Protein 5ANP (pdb70)

B-factor: mean 17.29, std 11.66, range [5.76, 92.18]

Nearest PDB structures (foldseek):
  5anp-assembly1_A  TM=1.007E+00  e=2.191E-30  Bizionia argentinensis JUB59
  5anp-assembly2_B  TM=9.922E-01  e=5.083E-26  Bizionia argentinensis JUB59
  7tbr-assembly1_A  TM=9.120E-01  e=2.278E-13  Rhodothermus marinus SG0.5JP17-172
  2kw7-assembly1_A  TM=8.989E-01  e=9.977E-11  Porphyromonas gingivalis
  8c7i-assembly1_A-2  TM=8.726E-01  e=4.360E-09  Aequorea victoria

CATH classification: 3.10.310.50

Sequence (285 aa):
QFTIPEVPKEQTSVYDYAELLSAAEKASLENKLIKYSDTTSTQIVVVIIPSTNGENINYLGAQWGEKWGIGQAKEDNGVLIILALNDKRIAINTGYGVEHLLTDAMSKRIIELDITPFFKRKDYPGGLDRGADAIFEVLTGEYQGFTIPEVPKEQTSVYDYAELLSAAEKASLENKLIKYSDTTSTQIVVVIIPSTNGENINYLGAQWGEKWGIGDNGVLIILALNDKRIAINTGYGVEHLLTDAMSKRIIELDITPFFKRKDYPGGLDRGADAIFEVLTGEYQG

Radius of gyration: 21.26 Å; Cα contacts (8 Å, |Δi|>4): 465; chains: 2; bounding box: 47×39×59 Å

InterPro domains:
  IPR007621 TPM domain [PF04536] (25-148)

Structure (mmCIF, N/CA/C/O backbone):
data_5ANP
#
_entry.id   5ANP
#
_cell.length_a   34.623
_cell.length_b   58.135
_cell.length_c   60.198
_cell.angle_alpha   90.00
_cell.angle_beta   96.04
_cell.angle_gamma   90.00
#
_symmetry.space_group_name_H-M   'P 1 21 1'
#
loop_
_entity.id
_entity.type
_entity.pdbx_description
1 polymer BA41
2 water water
#
loop_
_atom_site.group_PDB
_atom_site.id
_atom_site.type_symbol
_atom_site.label_atom_id
_atom_site.label_alt_id
_atom_site.label_comp_id
_atom_site.label_asym_id
_atom_site.label_entity_id
_atom_site.label_seq_id
_atom_site.pdbx_PDB_ins_code
_atom_site.Cartn_x
_atom_site.Cartn_y
_atom_site.Cartn_z
_atom_site.occupancy
_atom_site.B_iso_or_equiv
_atom_site.auth_seq_id
_atom_site.auth_comp_id
_atom_site.auth_asym_id
_atom_site.auth_atom_id
_atom_site.pdbx_PDB_model_num
ATOM 1 N N . GLN A 1 34 ? 5.311 15.673 49.154 1.00 28.56 34 GLN A N 1
ATOM 2 C CA . GLN A 1 34 ? 4.561 15.468 50.393 1.00 25.63 34 GLN A CA 1
ATOM 3 C C . GLN A 1 34 ? 5.400 14.834 51.503 1.00 29.42 34 GLN A C 1
ATOM 4 O O . GLN A 1 34 ? 6.169 15.522 52.163 1.00 31.34 34 GLN A O 1
ATOM 10 N N . PHE A 1 35 ? 5.270 13.523 51.678 1.00 24.67 35 PHE A N 1
ATOM 11 C CA . PHE A 1 35 ? 5.945 12.737 52.698 1.00 23.62 35 PHE A CA 1
ATOM 12 C C . PHE A 1 35 ? 7.138 12.046 52.042 1.00 23.51 35 PHE A C 1
ATOM 13 O O . PHE A 1 35 ? 6.984 11.546 50.932 1.00 23.90 35 PHE A O 1
ATOM 21 N N . THR A 1 36 ? 8.323 12.027 52.685 1.00 20.48 36 THR A N 1
ATOM 22 C CA . THR A 1 36 ? 9.413 11.253 52.082 1.00 18.93 36 THR A CA 1
ATOM 23 C C . THR A 1 36 ? 9.471 9.857 52.686 1.00 21.17 36 THR A C 1
ATOM 24 O O . THR A 1 36 ? 9.921 9.681 53.819 1.00 22.90 36 THR A O 1
ATOM 28 N N . ILE A 1 37 ? 8.959 8.885 51.942 1.00 15.37 37 ILE A N 1
ATOM 29 C CA . ILE A 1 37 ? 8.963 7.514 52.417 1.00 13.02 37 ILE A CA 1
ATOM 30 C C . ILE A 1 37 ? 10.254 6.888 51.929 1.00 15.39 37 ILE A C 1
ATOM 31 O O . ILE A 1 37 ? 10.553 6.979 50.737 1.00 16.09 37 ILE A O 1
ATOM 36 N N . PRO A 1 38 ? 11.007 6.204 52.810 1.00 13.80 38 PRO A N 1
ATOM 37 C CA . PRO A 1 38 ? 12.237 5.541 52.359 1.00 14.39 38 PRO A CA 1
ATOM 38 C C . PRO A 1 38 ? 11.969 4.334 51.477 1.00 17.71 38 PRO A C 1
ATOM 39 O O . PRO A 1 38 ? 10.829 3.891 51.309 1.00 15.61 38 PRO A O 1
ATOM 43 N N . GLU A 1 39 ? 13.076 3.759 50.972 1.00 18.01 39 GLU A N 1
ATOM 44 C CA . GLU A 1 39 ? 13.045 2.547 50.183 1.00 19.90 39 GLU A CA 1
ATOM 45 C C . GLU A 1 39 ? 12.558 1.358 51.031 1.00 21.00 39 GLU A C 1
ATOM 46 O O . GLU A 1 39 ? 12.737 1.350 52.250 1.00 20.94 39 GLU A O 1
ATOM 52 N N . VAL A 1 40 ? 11.948 0.370 50.379 1.00 17.90 40 VAL A N 1
ATOM 53 C CA . VAL A 1 40 ? 11.581 -0.893 51.020 1.00 17.24 40 VAL A CA 1
ATOM 54 C C . VAL A 1 40 ? 12.940 -1.596 51.247 1.00 21.17 40 VAL A C 1
ATOM 55 O O . VAL A 1 40 ? 13.652 -1.822 50.266 1.00 20.45 40 VAL A O 1
ATOM 59 N N . PRO A 1 41 ? 13.373 -1.941 52.479 1.00 18.55 41 PRO A N 1
ATOM 60 C CA . PRO A 1 41 ? 14.705 -2.574 52.613 1.00 17.42 41 PRO A CA 1
ATOM 61 C C . PRO A 1 41 ? 14.758 -3.981 52.032 1.00 16.36 41 PRO A C 1
ATOM 62 O O . PRO A 1 41 ? 13.724 -4.605 51.837 1.00 16.27 41 PRO A O 1
ATOM 66 N N . LYS A 1 42 ? 15.970 -4.473 51.752 1.00 15.58 42 LYS A N 1
ATOM 67 C CA . LYS A 1 42 ? 16.234 -5.833 51.273 1.00 16.32 42 LYS A CA 1
ATOM 68 C C . LYS A 1 42 ? 15.656 -6.821 52.275 1.00 16.65 42 LYS A C 1
ATOM 69 O O . LYS A 1 42 ? 14.989 -7.787 51.884 1.00 17.17 42 LYS A O 1
ATOM 75 N N . GLU A 1 43 ? 15.863 -6.544 53.586 1.00 14.99 43 GLU A N 1
ATOM 76 C CA . GLU A 1 43 ? 15.377 -7.397 54.674 1.00 13.65 43 GLU A CA 1
ATOM 77 C C . GLU A 1 43 ? 14.055 -6.859 55.197 1.00 15.01 43 GLU A C 1
ATOM 78 O O . GLU A 1 43 ? 14.032 -5.915 56.019 1.00 14.26 43 GLU A O 1
ATOM 84 N N . GLN A 1 44 ? 12.971 -7.445 54.701 1.00 13.45 44 GLN A N 1
ATOM 85 C CA . GLN A 1 44 ? 11.628 -7.034 55.133 1.00 12.36 44 GLN A CA 1
ATOM 86 C C . GLN A 1 44 ? 11.236 -7.877 56.346 1.00 14.03 44 GLN A C 1
ATOM 87 O O . GLN A 1 44 ? 10.542 -8.879 56.227 1.00 14.38 44 GLN A O 1
ATOM 93 N N . THR A 1 45 ? 11.669 -7.451 57.520 1.00 12.24 45 THR A N 1
ATOM 94 C CA . THR A 1 45 ? 11.492 -8.197 58.754 1.00 11.46 45 THR A CA 1
ATOM 95 C C . THR A 1 45 ? 10.214 -7.879 59.517 1.00 14.64 45 THR A C 1
ATOM 96 O O . THR A 1 45 ? 9.978 -8.512 60.484 1.00 14.40 45 THR A O 1
ATOM 100 N N . SER A 1 46 ? 9.469 -6.876 59.040 1.00 11.74 46 SER A N 1
ATOM 101 C CA . SER A 1 46 ? 8.195 -6.401 59.575 1.00 10.33 46 SER A CA 1
ATOM 102 C C . SER A 1 46 ? 8.294 -5.353 60.692 1.00 11.06 46 SER A C 1
ATOM 103 O O . SER A 1 46 ? 7.317 -4.856 61.068 1.00 9.41 46 SER A O 1
ATOM 106 N N . VAL A 1 47 ? 9.489 -5.033 61.156 1.00 9.12 47 VAL A N 1
ATOM 107 C CA . VAL A 1 47 ? 9.696 -3.959 62.114 1.00 8.40 47 VAL A CA 1
ATOM 108 C C . VAL A 1 47 ? 10.783 -3.075 61.560 1.00 9.73 47 VAL A C 1
ATOM 109 O O . VAL A 1 47 ? 11.818 -3.560 61.255 1.00 9.69 47 VAL A O 1
ATOM 113 N N . TYR A 1 48 ? 10.482 -1.774 61.425 1.00 9.31 48 TYR A N 1
ATOM 114 C CA . TYR A 1 48 ? 11.428 -0.821 60.839 1.00 9.38 48 TYR A CA 1
ATOM 115 C C . TYR A 1 48 ? 11.616 0.301 61.806 1.00 11.38 48 TYR A C 1
ATOM 116 O O . TYR A 1 48 ? 10.701 1.102 62.003 1.00 11.99 48 TYR A O 1
ATOM 125 N N . ASP A 1 49 ? 12.755 0.315 62.484 1.00 9.49 49 ASP A N 1
ATOM 126 C CA . ASP A 1 49 ? 13.012 1.287 63.535 1.00 9.36 49 ASP A CA 1
ATOM 127 C C . ASP A 1 49 ? 13.999 2.301 63.065 1.00 12.87 49 ASP A C 1
ATOM 128 O O . ASP A 1 49 ? 15.204 2.031 63.008 1.00 13.21 49 ASP A O 1
ATOM 133 N N . TYR A 1 50 ? 13.491 3.478 62.685 1.00 11.52 50 TYR A N 1
ATOM 134 C CA . TYR A 1 50 ? 14.317 4.601 62.218 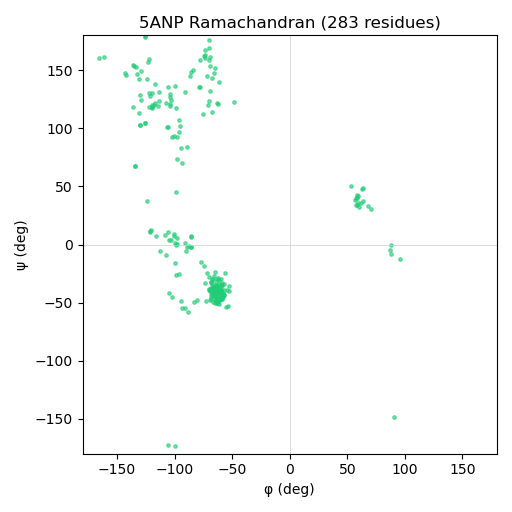1.00 10.05 50 TYR A CA 1
ATOM 135 C C . TYR A 1 50 ? 14.522 5.629 63.319 1.00 13.29 50 TYR A C 1
ATOM 136 O O . TYR A 1 50 ? 15.025 6.714 63.043 1.00 15.15 50 TYR A O 1
ATOM 145 N N . ALA A 1 51 ? 14.110 5.317 64.558 1.00 9.84 51 ALA A N 1
ATOM 146 C CA . ALA A 1 51 ? 14.194 6.245 65.672 1.00 10.31 51 ALA A CA 1
ATOM 147 C C . ALA A 1 51 ? 15.023 5.738 66.835 1.00 11.45 51 ALA A C 1
ATOM 148 O O . ALA A 1 51 ? 15.004 6.340 67.910 1.00 10.74 51 ALA A O 1
ATOM 150 N N . GLU A 1 52 ? 15.774 4.640 66.622 1.00 10.33 52 GLU A N 1
ATOM 151 C CA . GLU A 1 52 ? 16.729 4.113 67.615 1.00 11.13 52 GLU A CA 1
ATOM 152 C C . GLU A 1 52 ? 16.042 3.722 68.915 1.00 11.63 52 GLU A C 1
ATOM 153 O O . GLU A 1 52 ? 16.649 3.809 69.975 1.00 11.62 52 GLU A O 1
ATOM 159 N N . LEU A 1 53 ? 14.795 3.264 68.852 1.00 8.54 53 LEU A N 1
ATOM 160 C CA . LEU A 1 53 ? 14.015 2.998 70.049 1.00 8.89 53 LEU A CA 1
ATOM 161 C C . LEU A 1 53 ? 14.251 1.648 70.698 1.00 8.82 53 LEU A C 1
ATOM 162 O O . LEU A 1 53 ? 14.349 1.559 71.926 1.00 10.24 53 LEU A O 1
ATOM 167 N N . LEU A 1 54 ? 14.203 0.609 69.903 1.00 8.22 54 LEU A N 1
ATOM 168 C CA . LEU A 1 54 ? 14.210 -0.759 70.421 1.00 7.86 54 LEU A CA 1
ATOM 169 C C . LEU A 1 54 ? 15.567 -1.310 70.721 1.00 9.68 54 LEU A C 1
ATOM 170 O O . LEU A 1 54 ? 16.546 -0.981 70.041 1.00 9.67 54 LEU A O 1
ATOM 175 N N . SER A 1 55 ? 15.619 -2.212 71.719 1.00 7.45 55 SER A N 1
ATOM 176 C CA . SER A 1 55 ? 16.832 -2.997 71.926 1.00 6.63 55 SER A CA 1
ATOM 177 C C . SER A 1 55 ? 16.838 -4.037 70.801 1.00 8.59 55 SER A C 1
ATOM 178 O O . SER A 1 55 ? 15.777 -4.331 70.212 1.00 7.81 55 SER A O 1
ATOM 181 N N . ALA A 1 56 ? 17.992 -4.651 70.520 1.00 6.97 56 ALA A N 1
ATOM 182 C CA . ALA A 1 56 ? 18.020 -5.660 69.464 1.00 7.46 56 ALA A CA 1
ATOM 183 C C . ALA A 1 56 ? 17.081 -6.815 69.809 1.00 9.67 56 ALA A C 1
ATOM 184 O O . ALA A 1 56 ? 16.397 -7.335 68.919 1.00 8.91 56 ALA A O 1
ATOM 186 N N . ALA A 1 57 ? 17.050 -7.222 71.087 1.00 7.94 57 ALA A N 1
ATOM 187 C CA . ALA A 1 57 ? 16.188 -8.333 71.487 1.00 7.60 57 ALA A CA 1
ATOM 188 C C . ALA A 1 57 ? 14.700 -7.964 71.375 1.00 9.72 57 ALA A C 1
ATOM 189 O O . ALA A 1 57 ? 13.906 -8.783 70.902 1.00 8.52 57 ALA A O 1
ATOM 191 N N . GLU A 1 58 ? 14.326 -6.733 71.734 1.00 7.04 58 GLU A N 1
ATOM 192 C CA . GLU A 1 58 ? 12.926 -6.344 71.576 1.00 6.75 58 GLU A CA 1
ATOM 193 C C . GLU A 1 58 ? 12.535 -6.335 70.110 1.00 9.07 58 GLU A C 1
ATOM 194 O O . GLU A 1 58 ? 11.434 -6.756 69.781 1.00 9.27 58 GLU A O 1
ATOM 200 N N . LYS A 1 59 ? 13.429 -5.855 69.223 1.00 7.12 59 LYS A N 1
ATOM 201 C CA . LYS A 1 59 ? 13.122 -5.822 67.807 1.00 7.34 59 LYS A CA 1
ATOM 202 C C . LYS A 1 59 ? 12.919 -7.226 67.275 1.00 9.54 59 LYS A C 1
ATOM 203 O O . LYS A 1 59 ? 11.940 -7.476 66.564 1.00 9.22 59 LYS A O 1
ATOM 209 N N . ALA A 1 60 ? 13.834 -8.165 67.616 1.00 7.55 60 ALA A N 1
ATOM 210 C CA . ALA A 1 60 ? 13.689 -9.536 67.119 1.00 7.86 60 ALA A CA 1
ATOM 211 C C . ALA A 1 60 ? 12.423 -10.210 67.631 1.00 9.52 60 ALA A C 1
ATOM 212 O O . ALA A 1 60 ? 11.764 -10.923 66.856 1.00 10.07 60 ALA A O 1
ATOM 214 N N . SER A 1 61 ? 12.053 -9.965 68.894 1.00 8.36 61 SER A N 1
ATOM 215 C CA . SER A 1 61 ? 10.843 -10.562 69.471 1.00 7.99 61 SER A CA 1
ATOM 216 C C . SER A 1 61 ? 9.599 -10.017 68.770 1.00 11.59 61 SER A C 1
ATOM 217 O O . SER A 1 61 ? 8.683 -10.788 68.430 1.00 11.00 61 SER A O 1
ATOM 220 N N . LEU A 1 62 ? 9.581 -8.692 68.527 1.00 7.60 62 LEU A N 1
ATOM 221 C CA . LEU A 1 62 ? 8.424 -8.066 67.876 1.00 8.22 62 LEU A CA 1
ATOM 222 C C . LEU A 1 62 ? 8.297 -8.535 66.427 1.00 9.78 62 LEU A C 1
ATOM 223 O O . LEU A 1 62 ? 7.192 -8.795 65.952 1.00 8.61 62 LEU A O 1
ATOM 228 N N . GLU A 1 63 ? 9.429 -8.701 65.730 1.00 7.72 63 GLU A N 1
ATOM 229 C CA . GLU A 1 63 ? 9.381 -9.212 64.364 1.00 7.93 63 GLU A CA 1
ATOM 230 C C . GLU A 1 63 ? 8.756 -10.600 64.369 1.00 10.12 63 GLU A C 1
ATOM 231 O O . GLU A 1 63 ? 7.876 -10.898 63.547 1.00 10.54 63 GLU A O 1
ATOM 237 N N . ASN A 1 64 ? 9.219 -11.484 65.289 1.00 9.09 64 ASN A N 1
ATOM 238 C CA . ASN A 1 64 ? 8.665 -12.828 65.306 1.00 9.24 64 ASN A CA 1
ATOM 239 C C . ASN A 1 64 ? 7.159 -12.780 65.546 1.00 9.75 64 ASN A C 1
ATOM 240 O O . ASN A 1 64 ? 6.391 -13.492 64.880 1.00 9.71 64 ASN A O 1
ATOM 245 N N . LYS A 1 65 ? 6.726 -11.949 66.496 1.00 7.49 65 LYS A N 1
ATOM 246 C CA . LYS A 1 65 ? 5.303 -11.841 66.836 1.00 7.80 65 LYS A CA 1
ATOM 247 C C . LYS A 1 65 ? 4.474 -11.373 65.637 1.00 10.58 65 LYS A C 1
ATOM 248 O O . LYS A 1 65 ? 3.439 -11.976 65.329 1.00 9.49 65 LYS A O 1
ATOM 254 N N . LEU A 1 66 ? 4.936 -10.330 64.947 1.00 7.37 66 LEU A N 1
ATOM 255 C CA . LEU A 1 66 ? 4.193 -9.819 63.792 1.00 7.44 66 LEU A CA 1
ATOM 256 C C . LEU A 1 66 ? 4.110 -10.824 62.682 1.00 9.87 66 LEU A C 1
ATOM 257 O O . LEU A 1 66 ? 3.057 -10.943 62.047 1.00 10.22 66 LEU A O 1
ATOM 262 N N . ILE A 1 67 ? 5.195 -11.556 62.440 1.00 8.41 67 ILE A N 1
ATOM 263 C CA . ILE A 1 67 ? 5.195 -12.550 61.369 1.00 8.58 67 ILE A CA 1
ATOM 264 C C . ILE A 1 67 ? 4.233 -13.667 61.710 1.00 10.20 67 ILE A C 1
ATOM 265 O O . ILE A 1 67 ? 3.487 -14.100 60.836 1.00 10.80 67 ILE A O 1
ATOM 270 N N . LYS A 1 68 ? 4.214 -14.127 62.977 1.00 9.08 68 LYS A N 1
ATOM 271 C CA . LYS A 1 68 ? 3.291 -15.219 63.335 1.00 9.40 68 LYS A CA 1
ATOM 272 C C . LYS A 1 68 ? 1.833 -14.768 63.281 1.00 10.90 68 LYS A C 1
ATOM 273 O O . LYS A 1 68 ? 0.972 -15.482 62.730 1.00 10.20 68 LYS A O 1
ATOM 279 N N . TYR A 1 69 ? 1.528 -13.582 63.850 1.00 9.24 69 TYR A N 1
ATOM 280 C CA . TYR A 1 69 ? 0.178 -13.063 63.768 1.00 9.13 69 TYR A CA 1
ATOM 281 C C . TYR A 1 69 ? -0.255 -12.875 62.306 1.00 9.52 69 TYR A C 1
ATOM 282 O O . TYR A 1 69 ? -1.409 -13.175 61.987 1.00 9.76 69 TYR A O 1
ATOM 291 N N . SER A 1 70 ? 0.636 -12.329 61.433 1.00 7.34 70 SER A N 1
ATOM 292 C CA . SER A 1 70 ? 0.303 -12.110 60.026 1.00 8.34 70 SER A CA 1
ATOM 293 C C . SER A 1 70 ? -0.017 -13.439 59.361 1.00 11.75 70 SER A C 1
ATOM 294 O O . SER A 1 70 ? -0.992 -13.549 58.604 1.00 10.38 70 SER A O 1
ATOM 297 N N . ASP A 1 71 ? 0.799 -14.471 59.646 1.00 10.23 71 ASP A N 1
ATOM 298 C CA . ASP A 1 71 ? 0.591 -15.764 59.024 1.00 10.33 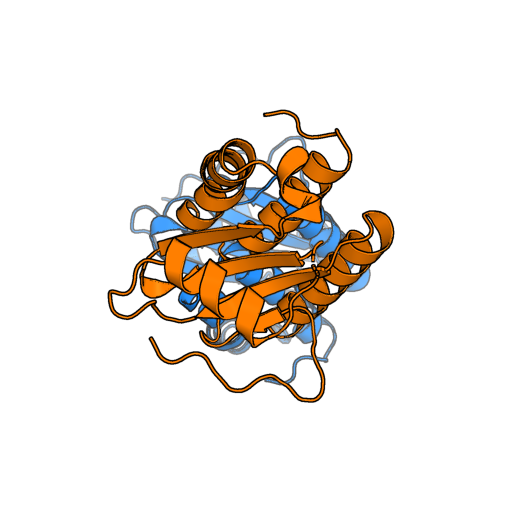71 ASP A CA 1
ATOM 299 C C . ASP A 1 71 ? -0.759 -16.356 59.387 1.00 12.31 71 ASP A C 1
ATOM 300 O O . ASP A 1 71 ? -1.518 -16.746 58.495 1.00 12.63 71 ASP A O 1
ATOM 305 N N . THR A 1 72 ? -1.078 -16.406 60.688 1.00 9.57 72 THR A N 1
ATOM 306 C CA . THR A 1 72 ? -2.317 -17.058 61.124 1.00 9.43 72 THR A CA 1
ATOM 307 C C . THR A 1 72 ? -3.587 -16.328 60.768 1.00 11.64 72 THR A C 1
ATOM 308 O O . THR A 1 72 ? -4.634 -16.980 60.568 1.00 11.44 72 THR A O 1
ATOM 312 N N . THR A 1 73 ? -3.511 -14.988 60.638 1.00 9.30 73 THR A N 1
ATOM 313 C CA . THR A 1 73 ? -4.691 -14.170 60.304 1.00 8.85 73 THR A CA 1
ATOM 314 C C . THR A 1 73 ? -4.802 -13.815 58.820 1.00 12.13 73 THR A C 1
ATOM 315 O O . THR A 1 73 ? -5.738 -13.098 58.440 1.00 12.33 73 THR A O 1
ATOM 319 N N . SER A 1 74 ? -3.850 -14.284 57.979 1.00 10.38 74 SER A N 1
ATOM 320 C CA . SER A 1 74 ? -3.840 -13.985 56.542 1.00 10.42 74 SER A CA 1
ATOM 321 C C . SER A 1 74 ? -3.772 -12.473 56.292 1.00 14.00 74 SER A C 1
ATOM 322 O O . SER A 1 74 ? -4.446 -11.927 55.419 1.00 13.23 74 SER A O 1
ATOM 325 N N . THR A 1 75 ? -2.930 -11.795 57.081 1.00 11.62 75 THR A N 1
ATOM 326 C CA . THR A 1 75 ? -2.724 -10.365 56.958 1.00 10.75 75 THR A CA 1
ATOM 327 C C . THR A 1 75 ? -1.246 -10.078 56.785 1.00 11.16 75 THR A C 1
ATOM 328 O O . THR A 1 75 ? -0.429 -11.010 56.793 1.00 12.63 75 THR A O 1
ATOM 332 N N . GLN A 1 76 ? -0.889 -8.795 56.639 1.00 10.03 76 GLN A N 1
ATOM 333 C CA . GLN A 1 76 ? 0.510 -8.389 56.657 1.00 9.66 76 GLN A CA 1
ATOM 334 C C . GLN A 1 76 ? 0.596 -7.230 57.633 1.00 11.07 76 GLN A C 1
ATOM 335 O O . GLN A 1 76 ? 0.133 -6.122 57.323 1.00 9.52 76 GLN A O 1
ATOM 341 N N . ILE A 1 77 ? 1.097 -7.508 58.860 1.00 9.27 77 ILE A N 1
ATOM 342 C CA . ILE A 1 77 ? 1.174 -6.513 59.943 1.00 7.93 77 ILE A CA 1
ATOM 343 C C . ILE A 1 77 ? 2.605 -6.048 60.091 1.00 9.42 77 ILE A C 1
ATOM 344 O O . ILE A 1 77 ? 3.525 -6.861 60.220 1.00 9.70 77 ILE A O 1
ATOM 349 N N . VAL A 1 78 ? 2.800 -4.741 60.051 1.00 8.67 78 VAL A N 1
ATOM 350 C CA . VAL A 1 78 ? 4.139 -4.161 60.140 1.00 9.46 78 VAL A CA 1
ATOM 351 C C . VAL A 1 78 ? 4.146 -3.006 61.140 1.00 10.82 78 VAL A C 1
ATOM 352 O O . VAL A 1 78 ? 3.129 -2.324 61.318 1.00 9.74 78 VAL A O 1
ATOM 356 N N . VAL A 1 79 ? 5.316 -2.762 61.745 1.00 8.78 79 VAL A N 1
ATOM 357 C CA . VAL A 1 79 ? 5.533 -1.640 62.647 1.00 8.98 79 VAL A CA 1
ATOM 358 C C . VAL A 1 79 ? 6.631 -0.757 62.073 1.00 10.59 79 VAL A C 1
ATOM 359 O O . VAL A 1 79 ? 7.708 -1.263 61.736 1.00 9.52 79 VAL A O 1
ATOM 363 N N . VAL A 1 80 ? 6.362 0.556 61.995 1.00 9.01 80 VAL A N 1
ATOM 364 C CA . VAL A 1 80 ? 7.344 1.546 61.564 1.00 8.46 80 VAL A CA 1
ATOM 365 C C . VAL A 1 80 ? 7.495 2.563 62.696 1.00 9.03 80 VAL A C 1
ATOM 366 O O . VAL A 1 80 ? 6.481 3.049 63.213 1.00 9.68 80 VAL A O 1
ATOM 370 N N . ILE A 1 81 ? 8.737 2.854 63.101 1.00 7.15 81 ILE A N 1
ATOM 371 C CA . ILE A 1 81 ? 9.013 3.848 64.126 1.00 7.15 81 ILE A CA 1
ATOM 372 C C . ILE A 1 81 ? 9.898 4.908 63.455 1.00 10.36 81 ILE A C 1
ATOM 373 O O . ILE A 1 81 ? 10.996 4.599 62.977 1.00 9.78 81 ILE A O 1
ATOM 378 N N . ILE A 1 82 ? 9.422 6.145 63.422 1.00 8.91 82 ILE A N 1
ATOM 379 C CA . ILE A 1 82 ? 10.192 7.257 62.863 1.00 8.73 82 ILE A CA 1
ATOM 380 C C . ILE A 1 82 ? 10.366 8.340 63.911 1.00 10.59 82 ILE A C 1
ATOM 381 O O . ILE A 1 82 ? 9.561 8.451 64.855 1.00 10.32 82 ILE A O 1
ATOM 386 N N . PRO A 1 83 ? 11.364 9.230 63.768 1.00 9.96 83 PRO A N 1
ATOM 387 C CA . PRO A 1 83 ? 11.472 10.287 64.767 1.00 9.74 83 PRO A CA 1
ATOM 388 C C . PRO A 1 83 ? 10.252 11.218 64.793 1.00 12.26 83 PRO A C 1
ATOM 389 O O . PRO A 1 83 ? 9.789 11.592 65.868 1.00 11.95 83 PRO A O 1
ATOM 393 N N . SER A 1 84 ? 9.749 11.612 63.611 1.00 10.63 84 SER A N 1
ATOM 394 C CA . SER A 1 84 ? 8.694 12.617 63.534 1.00 10.64 84 SER A CA 1
ATOM 395 C C . SER A 1 84 ? 7.967 12.591 62.200 1.00 12.29 84 SER A C 1
ATOM 396 O O . SER A 1 84 ? 8.516 12.138 61.207 1.00 12.86 84 SER A O 1
ATOM 399 N N . THR A 1 85 ? 6.740 13.184 62.151 1.00 11.22 85 THR A N 1
ATOM 400 C CA . THR A 1 85 ? 6.030 13.298 60.867 1.00 10.73 85 THR A CA 1
ATOM 401 C C . THR A 1 85 ? 6.387 14.621 60.179 1.00 14.66 85 THR A C 1
ATOM 402 O O . THR A 1 85 ? 5.846 14.915 59.114 1.00 13.66 85 THR A O 1
ATOM 406 N N . ASN A 1 86 ? 7.266 15.429 60.794 1.00 14.59 86 ASN A N 1
ATOM 407 C CA . ASN A 1 86 ? 7.689 16.713 60.221 1.00 15.06 86 ASN A CA 1
ATOM 408 C C . ASN A 1 86 ? 6.478 17.630 59.937 1.00 16.21 86 ASN A C 1
ATOM 409 O O . ASN A 1 86 ? 6.436 18.307 58.893 1.00 16.04 86 ASN A O 1
ATOM 414 N N . GLY A 1 87 ? 5.492 17.603 60.845 1.00 13.30 87 GLY A N 1
ATOM 415 C CA . GLY A 1 87 ? 4.287 18.426 60.773 1.00 12.42 87 GLY A CA 1
ATOM 416 C C . GLY A 1 87 ? 3.143 17.809 59.972 1.00 14.68 87 GLY A C 1
ATOM 417 O O . GLY A 1 87 ? 2.033 18.354 59.950 1.00 15.12 87 GLY A O 1
ATOM 418 N N . GLU A 1 88 ? 3.406 16.691 59.287 1.00 11.22 88 GLU A N 1
ATOM 419 C CA . GLU A 1 88 ? 2.355 16.065 58.487 1.00 10.62 88 GLU A CA 1
ATOM 420 C C . GLU A 1 88 ? 1.387 15.272 59.354 1.00 12.80 88 GLU A C 1
ATOM 421 O O . GLU A 1 88 ? 1.725 14.858 60.468 1.00 13.02 88 GLU A O 1
ATOM 427 N N . ASN A 1 89 ? 0.192 15.047 58.829 1.00 9.38 89 ASN A N 1
ATOM 428 C CA . ASN A 1 89 ? -0.829 14.287 59.532 1.00 10.14 89 ASN A CA 1
ATOM 429 C C . ASN A 1 89 ? -0.388 12.816 59.565 1.00 11.38 89 ASN A C 1
ATOM 430 O O . ASN A 1 89 ? -0.150 12.193 58.522 1.00 10.94 89 ASN A O 1
ATOM 435 N N . ILE A 1 90 ? -0.300 12.265 60.790 1.00 10.21 90 ILE A N 1
ATOM 436 C CA . ILE A 1 90 ? 0.198 10.882 60.942 1.00 9.87 90 ILE A CA 1
ATOM 437 C C . ILE A 1 90 ? -0.650 9.807 60.243 1.00 11.74 90 ILE A C 1
ATOM 438 O O . ILE A 1 90 ? -0.100 8.806 59.755 1.00 10.48 90 ILE A O 1
ATOM 443 N N . ASN A 1 91 ? -1.981 10.008 60.196 1.00 11.00 91 ASN A N 1
ATOM 444 C CA . ASN A 1 91 ? -2.850 9.037 59.550 1.00 10.30 91 ASN A CA 1
ATOM 445 C C . ASN A 1 91 ? -2.621 9.037 58.041 1.00 12.70 91 ASN A C 1
ATOM 446 O O . ASN A 1 91 ? -2.575 7.979 57.428 1.00 12.58 91 ASN A O 1
ATOM 451 N N . TYR A 1 92 ? -2.432 10.226 57.454 1.00 10.62 92 TYR A N 1
ATOM 452 C CA . TYR A 1 92 ? -2.181 10.320 56.034 1.00 10.08 92 TYR A CA 1
ATOM 453 C C . TYR A 1 92 ? -0.769 9.855 55.687 1.00 12.22 92 TYR A C 1
ATOM 454 O O . TYR A 1 92 ? -0.566 9.235 54.641 1.00 14.26 92 TYR A O 1
ATOM 463 N N . LEU A 1 93 ? 0.196 10.087 56.586 1.00 10.63 93 LEU A N 1
ATOM 464 C CA . LEU A 1 93 ? 1.537 9.587 56.364 1.00 11.55 93 LEU A CA 1
ATOM 465 C C . LEU A 1 93 ? 1.520 8.051 56.368 1.00 13.82 93 LEU A C 1
ATOM 466 O O . LEU A 1 93 ? 2.129 7.422 55.494 1.00 13.08 93 LEU A O 1
ATOM 471 N N . GLY A 1 94 ? 0.862 7.464 57.369 1.00 12.25 94 GLY A N 1
ATOM 472 C CA . GLY A 1 94 ? 0.794 6.005 57.427 1.00 12.00 94 GLY A CA 1
ATOM 473 C C . GLY A 1 94 ? 0.136 5.417 56.193 1.00 13.99 94 GLY A C 1
ATOM 474 O O . GLY A 1 94 ? 0.601 4.404 55.670 1.00 13.86 94 GLY A O 1
ATOM 475 N N . ALA A 1 95 ? -0.913 6.069 55.678 1.00 11.60 95 ALA A N 1
ATOM 476 C CA . ALA A 1 95 ? -1.597 5.604 54.457 1.00 11.52 95 ALA A CA 1
ATOM 477 C C . ALA A 1 95 ? -0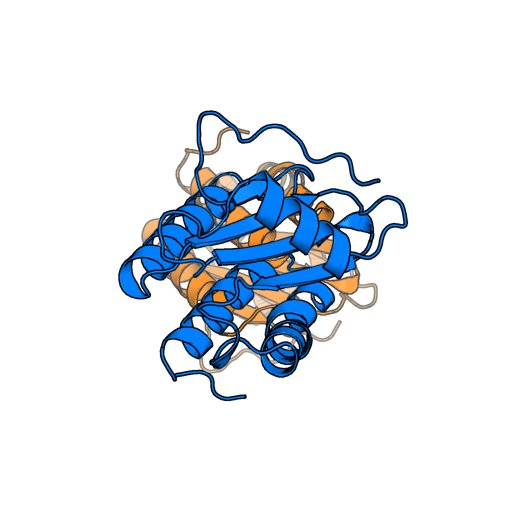.643 5.662 53.256 1.00 14.80 95 ALA A C 1
ATOM 478 O O . ALA A 1 95 ? -0.555 4.700 52.505 1.00 15.29 95 ALA A O 1
ATOM 480 N N . GLN A 1 96 ? 0.129 6.763 53.141 1.00 13.00 96 GLN A N 1
ATOM 481 C CA . GLN A 1 96 ? 1.100 6.908 52.055 1.00 13.89 96 GLN A CA 1
ATOM 482 C C . GLN A 1 96 ? 2.174 5.851 52.159 1.00 15.23 96 GLN A C 1
ATOM 483 O O . GLN A 1 96 ? 2.549 5.234 51.165 1.00 14.26 96 GLN A O 1
ATOM 489 N N . TRP A 1 97 ? 2.627 5.592 53.374 1.00 12.62 97 TRP A N 1
ATOM 490 C CA . TRP A 1 97 ? 3.651 4.580 53.630 1.00 11.45 97 TRP A CA 1
ATOM 491 C C . TRP A 1 97 ? 3.146 3.187 53.245 1.00 14.71 97 TRP A C 1
ATOM 492 O O . TRP A 1 97 ? 3.855 2.475 52.529 1.00 14.72 97 TRP A O 1
ATOM 503 N N . GLY A 1 98 ? 1.956 2.810 53.713 1.00 13.25 98 GLY A N 1
ATOM 504 C CA . GLY A 1 98 ? 1.341 1.518 53.412 1.00 14.54 98 GLY A CA 1
ATOM 505 C C . GLY A 1 98 ? 1.163 1.294 51.924 1.00 19.21 98 GLY A C 1
ATOM 506 O O . GLY A 1 98 ? 1.435 0.204 51.411 1.00 19.17 98 GLY A O 1
ATOM 507 N N . GLU A 1 99 ? 0.736 2.342 51.211 1.00 17.17 99 GLU A N 1
ATOM 508 C CA . GLU A 1 99 ? 0.554 2.278 49.767 1.00 17.11 99 GLU A CA 1
ATOM 509 C C . GLU A 1 99 ? 1.904 2.107 49.058 1.00 19.17 99 GLU A C 1
ATOM 510 O O . GLU A 1 99 ? 2.031 1.222 48.206 1.00 20.86 99 GLU A O 1
ATOM 516 N N . LYS A 1 100 ? 2.907 2.938 49.407 1.00 16.34 100 LYS A N 1
ATOM 517 C CA . LYS A 1 100 ? 4.222 2.871 48.760 1.00 16.49 100 LYS A CA 1
ATOM 518 C C . LYS A 1 100 ? 4.911 1.517 48.912 1.00 20.66 100 LYS A C 1
ATOM 519 O O . LYS A 1 100 ? 5.479 0.998 47.947 1.00 21.06 100 LYS A O 1
ATOM 525 N N . TRP A 1 101 ? 4.857 0.941 50.113 1.00 15.36 101 TRP A N 1
ATOM 526 C CA . TRP A 1 101 ? 5.519 -0.327 50.382 1.00 14.34 101 TRP A CA 1
ATOM 527 C C . TRP A 1 101 ? 4.679 -1.545 50.015 1.00 19.51 101 TRP A C 1
ATOM 528 O O . TRP A 1 101 ? 5.129 -2.678 50.194 1.00 20.18 101 TRP A O 1
ATOM 539 N N . GLY A 1 102 ? 3.465 -1.304 49.543 1.00 14.95 102 GLY A N 1
ATOM 540 C CA . GLY A 1 102 ? 2.547 -2.364 49.153 1.00 15.70 102 GLY A CA 1
ATOM 541 C C . GLY A 1 102 ? 2.163 -3.286 50.290 1.00 18.58 102 GLY A C 1
ATOM 542 O O . GLY A 1 102 ? 2.024 -4.498 50.101 1.00 18.54 102 GLY A O 1
ATOM 543 N N . ILE A 1 103 ? 2.029 -2.710 51.499 1.00 14.43 103 ILE A N 1
ATOM 544 C CA . ILE A 1 103 ? 1.670 -3.492 52.666 1.00 12.88 103 ILE A CA 1
ATOM 545 C C . ILE A 1 103 ? 0.301 -4.114 52.470 1.00 16.50 103 ILE A C 1
ATOM 546 O O . ILE A 1 103 ? -0.690 -3.400 52.249 1.00 17.00 103 ILE A O 1
ATOM 551 N N . GLY A 1 104 ? 0.282 -5.442 52.534 1.00 15.92 104 GLY A N 1
ATOM 552 C CA . GLY A 1 104 ? -0.922 -6.233 52.343 1.00 15.82 104 GLY A CA 1
ATOM 553 C C . GLY A 1 104 ? -1.220 -6.604 50.904 1.00 18.92 104 GLY A C 1
ATOM 554 O O . GLY A 1 104 ? -2.206 -7.305 50.651 1.00 16.50 104 GLY A O 1
ATOM 555 N N . GLN A 1 105 ? -0.372 -6.163 49.956 1.00 16.85 105 GLN A N 1
ATOM 556 C CA . GLN A 1 105 ? -0.625 -6.457 48.532 1.00 17.59 105 GLN A CA 1
ATOM 557 C C . GLN A 1 105 ? -0.581 -7.931 48.178 1.00 23.53 105 GLN A C 1
ATOM 558 O O . GLN A 1 105 ? -1.345 -8.351 47.304 1.00 23.59 105 GLN A O 1
ATOM 564 N N . ALA A 1 106 ? 0.256 -8.729 48.872 1.00 21.05 106 ALA A N 1
ATOM 565 C CA . ALA A 1 106 ? 0.330 -10.177 48.612 1.00 21.42 106 ALA A CA 1
ATOM 566 C C . ALA A 1 106 ? -0.733 -10.943 49.418 1.00 25.47 106 ALA A C 1
ATOM 567 O O . ALA A 1 106 ? -0.853 -12.168 49.289 1.00 25.47 106 ALA A O 1
ATOM 569 N N . LYS A 1 107 ? -1.505 -10.216 50.248 1.00 20.48 107 LYS A N 1
ATOM 570 C CA . LYS A 1 107 ? -2.518 -10.780 51.129 1.00 20.03 107 LYS A CA 1
ATOM 571 C C . LYS A 1 107 ? -3.916 -10.170 50.908 1.00 23.70 107 LYS A C 1
ATOM 572 O O . LYS A 1 107 ? -4.645 -9.971 51.879 1.00 22.46 107 LYS A O 1
ATOM 578 N N . GLU A 1 108 ? -4.290 -9.871 49.634 1.00 20.98 108 GLU A N 1
ATOM 579 C CA . GLU A 1 108 ? -5.605 -9.341 49.251 1.00 20.87 108 GLU A CA 1
ATOM 580 C C . GLU A 1 108 ? -6.004 -8.089 50.044 1.00 22.16 108 GLU A C 1
ATOM 581 O O . GLU A 1 108 ? -7.101 -8.022 50.602 1.00 22.48 108 GLU A O 1
ATOM 587 N N . ASP A 1 109 ? -5.085 -7.099 50.094 1.00 17.93 109 ASP A N 1
ATOM 588 C CA . ASP A 1 109 ? -5.258 -5.815 50.783 1.00 15.81 109 ASP A CA 1
ATOM 589 C C . ASP A 1 109 ? -5.575 -5.954 52.279 1.00 17.22 109 ASP A C 1
ATOM 590 O O . ASP A 1 109 ? -6.302 -5.129 52.841 1.00 16.60 109 ASP A O 1
ATOM 595 N N . ASN A 1 110 ? -5.000 -6.990 52.930 1.00 14.34 110 ASN A N 1
ATOM 596 C CA . ASN A 1 110 ? -5.158 -7.206 54.372 1.00 14.72 110 ASN A CA 1
ATOM 597 C C . ASN A 1 110 ? -3.902 -6.661 55.102 1.00 15.32 110 ASN A C 1
ATOM 598 O O . ASN A 1 110 ? -3.354 -7.328 55.987 1.00 14.49 110 ASN A O 1
ATOM 603 N N . GLY A 1 111 ? -3.455 -5.464 54.726 1.00 11.84 111 GLY A N 1
ATOM 604 C CA . GLY A 1 111 ? -2.293 -4.843 55.350 1.00 11.04 111 GLY A CA 1
ATOM 605 C C . GLY A 1 111 ? -2.684 -4.067 56.591 1.00 11.63 111 GLY A C 1
ATOM 606 O O . GLY A 1 111 ? -3.789 -3.520 56.686 1.00 12.05 111 GLY A O 1
ATOM 607 N N . VAL A 1 112 ? -1.803 -4.083 57.590 1.00 9.76 112 VAL A N 1
ATOM 608 C CA . VAL A 1 112 ? -1.993 -3.328 58.835 1.00 9.47 112 VAL A CA 1
ATOM 609 C C . VAL A 1 112 ? -0.639 -2.687 59.117 1.00 10.90 112 VAL A C 1
ATOM 610 O O . VAL A 1 112 ? 0.364 -3.398 59.303 1.00 12.27 112 VAL A O 1
ATOM 614 N N . LEU A 1 113 ? -0.592 -1.354 59.152 1.00 9.68 113 LEU A N 1
ATOM 615 C CA . LEU A 1 113 ? 0.658 -0.660 59.438 1.00 11.38 113 LEU A CA 1
ATOM 616 C C . LEU A 1 113 ? 0.502 0.131 60.728 1.00 13.50 113 LEU A C 1
ATOM 617 O O . LEU A 1 113 ? -0.406 0.952 60.821 1.00 12.78 113 LEU A O 1
ATOM 622 N N . ILE A 1 114 ? 1.354 -0.138 61.733 1.00 10.24 114 ILE A N 1
ATOM 623 C CA . ILE A 1 114 ? 1.390 0.618 62.979 1.00 9.49 114 ILE A CA 1
ATOM 624 C C . ILE A 1 114 ? 2.553 1.588 62.790 1.00 10.80 114 ILE A C 1
ATOM 625 O O . ILE A 1 114 ? 3.680 1.123 62.582 1.00 10.53 114 ILE A O 1
ATOM 630 N N . ILE A 1 115 ? 2.275 2.906 62.795 1.00 9.04 115 ILE A N 1
ATOM 631 C CA . ILE A 1 115 ? 3.329 3.895 62.618 1.00 9.00 115 ILE A CA 1
ATOM 632 C C . ILE A 1 115 ? 3.422 4.810 63.814 1.00 9.21 115 ILE A C 1
ATOM 633 O O . ILE A 1 115 ? 2.427 5.456 64.170 1.00 9.56 115 ILE A O 1
ATOM 638 N N . LEU A 1 116 ? 4.588 4.797 64.483 1.00 7.55 116 LEU A N 1
ATOM 639 C CA . LEU A 1 116 ? 4.848 5.600 65.659 1.00 7.76 116 LEU A CA 1
ATOM 640 C C . LEU A 1 116 ? 5.811 6.730 65.279 1.00 9.68 116 LEU A C 1
ATOM 641 O O . LEU A 1 116 ? 6.925 6.442 64.816 1.00 8.90 116 LEU A O 1
ATOM 646 N N . ALA A 1 117 ? 5.392 8.005 65.481 1.00 9.03 117 ALA A N 1
ATOM 647 C CA . ALA A 1 117 ? 6.273 9.173 65.314 1.00 10.30 117 ALA A CA 1
ATOM 648 C C . ALA A 1 117 ? 6.723 9.477 66.750 1.00 12.19 117 ALA A C 1
ATOM 649 O O . ALA A 1 117 ? 6.041 10.164 67.543 1.00 10.67 117 ALA A O 1
ATOM 651 N N . LEU A 1 118 ? 7.868 8.887 67.118 1.00 11.32 118 LEU A N 1
ATOM 652 C CA . LEU A 1 118 ? 8.356 8.886 68.481 1.00 10.63 118 LEU A CA 1
ATOM 653 C C . LEU A 1 118 ? 8.480 10.241 69.179 1.00 13.46 118 LEU A C 1
ATOM 654 O O . LEU A 1 118 ? 7.916 10.433 70.264 1.00 12.99 118 LEU A O 1
ATOM 659 N N . ASN A 1 119 ? 9.185 11.195 68.551 1.00 12.21 119 ASN A N 1
ATOM 660 C CA . ASN A 1 119 ? 9.368 12.510 69.172 1.00 12.71 119 ASN A CA 1
ATOM 661 C C . ASN A 1 119 ? 8.057 13.274 69.255 1.00 17.46 119 ASN A C 1
ATOM 662 O O . ASN A 1 119 ? 7.873 14.077 70.170 1.00 18.30 119 ASN A O 1
ATOM 667 N N . ASP A 1 120 ? 7.145 13.011 68.297 1.00 14.29 120 ASP A N 1
ATOM 668 C CA . ASP A 1 120 ? 5.831 13.658 68.253 1.00 13.85 120 ASP A CA 1
ATOM 669 C C . ASP A 1 120 ? 4.855 13.077 69.258 1.00 15.40 120 ASP A C 1
ATOM 670 O O . ASP A 1 120 ? 3.812 13.682 69.497 1.00 15.28 120 ASP A O 1
ATOM 675 N N . LYS A 1 121 ? 5.169 11.890 69.811 1.00 13.46 121 LYS A N 1
ATOM 676 C CA . LYS A 1 121 ? 4.311 11.148 70.744 1.00 14.35 121 LYS A CA 1
ATOM 677 C C . LYS A 1 121 ? 2.963 10.842 70.117 1.00 19.43 121 LYS A C 1
ATOM 678 O O . LYS A 1 121 ? 1.918 10.943 70.777 1.00 22.17 121 LYS A O 1
ATOM 684 N N . ARG A 1 122 ? 2.986 10.487 68.825 1.00 15.19 122 ARG A N 1
ATOM 685 C CA . ARG A 1 122 ? 1.763 10.160 68.101 1.00 15.31 122 ARG A CA 1
ATOM 686 C C . ARG A 1 122 ? 1.902 8.848 67.398 1.00 15.48 122 ARG A C 1
ATOM 687 O O . ARG A 1 122 ? 2.998 8.483 66.963 1.00 14.05 122 ARG A O 1
ATOM 695 N N . ILE A 1 123 ? 0.793 8.144 67.260 1.00 14.19 123 ILE A N 1
ATOM 696 C CA . ILE A 1 123 ? 0.789 6.841 66.625 1.00 11.84 123 ILE A CA 1
ATOM 697 C C . ILE A 1 123 ? -0.488 6.688 65.807 1.00 14.28 123 ILE A C 1
ATOM 698 O O . ILE A 1 123 ? -1.514 7.292 66.154 1.00 14.36 123 ILE A O 1
ATOM 703 N N . ALA A 1 124 ? -0.401 5.951 64.699 1.00 10.31 124 ALA A N 1
ATOM 704 C CA . ALA A 1 124 ? -1.547 5.653 63.863 1.00 9.60 124 ALA A CA 1
ATOM 705 C C . ALA A 1 124 ? -1.540 4.191 63.457 1.00 11.54 124 ALA A C 1
ATOM 706 O O . ALA A 1 124 ? -0.472 3.552 63.426 1.00 9.80 124 ALA A O 1
ATOM 708 N N . ILE A 1 125 ? -2.725 3.653 63.163 1.00 9.05 125 ILE A N 1
ATOM 709 C CA . ILE A 1 125 ? -2.881 2.313 62.620 1.00 8.25 125 ILE A CA 1
ATOM 710 C C . ILE A 1 125 ? -3.564 2.463 61.278 1.00 12.04 125 ILE A C 1
ATOM 711 O O . ILE A 1 125 ? -4.698 2.948 61.222 1.00 12.85 125 ILE A O 1
ATOM 716 N N . ASN A 1 126 ? -2.896 2.065 60.216 1.00 10.33 126 ASN A N 1
ATOM 717 C CA . ASN A 1 126 ? -3.461 2.156 58.881 1.00 11.42 126 ASN A CA 1
ATOM 718 C C . ASN A 1 126 ? -3.872 0.787 58.383 1.00 13.83 126 ASN A C 1
ATOM 719 O O . ASN A 1 126 ? -3.136 -0.180 58.575 1.00 13.11 126 ASN A O 1
ATOM 724 N N . THR A 1 127 ? -5.054 0.679 57.791 1.00 12.34 127 THR A N 1
ATOM 725 C CA . THR A 1 127 ? -5.560 -0.622 57.367 1.00 13.69 127 THR A CA 1
ATOM 726 C C . THR A 1 127 ? -5.903 -0.646 55.911 1.00 20.85 127 THR A C 1
ATOM 727 O O . THR A 1 127 ? -6.469 0.319 55.408 1.00 20.85 127 THR A O 1
ATOM 731 N N . GLY A 1 128 ? -5.630 -1.767 55.256 1.00 17.93 128 GLY A N 1
ATOM 732 C CA . GLY A 1 128 ? -6.070 -1.961 53.881 1.00 19.28 128 GLY A CA 1
ATOM 733 C C . GLY A 1 128 ? -7.565 -2.207 53.904 1.00 24.16 128 GLY A C 1
ATOM 734 O O . GLY A 1 128 ? -8.130 -2.484 54.963 1.00 22.55 128 GLY A O 1
ATOM 735 N N . TYR A 1 129 ? -8.221 -2.147 52.742 1.00 24.97 129 TYR A N 1
ATOM 736 C CA . TYR A 1 129 ? -9.664 -2.380 52.627 1.00 25.96 129 TYR A CA 1
ATOM 737 C C . TYR A 1 129 ? -10.132 -3.743 53.149 1.00 27.01 129 TYR A C 1
ATOM 738 O O . TYR A 1 129 ? -11.231 -3.838 53.686 1.00 27.21 129 TYR A O 1
ATOM 747 N N . GLY A 1 130 ? -9.311 -4.779 52.996 1.00 20.70 130 GLY A N 1
ATOM 748 C CA . GLY A 1 130 ? -9.640 -6.137 53.415 1.00 19.66 130 GLY A CA 1
ATOM 749 C C . GLY A 1 130 ? -9.885 -6.417 54.892 1.00 23.56 130 GLY A C 1
ATOM 750 O O . GLY A 1 130 ? -10.618 -7.355 55.230 1.00 23.73 130 GLY A O 1
ATOM 751 N N . VAL A 1 131 ? -9.252 -5.648 55.799 1.00 19.21 131 VAL A N 1
ATOM 752 C CA . VAL A 1 131 ? -9.433 -5.876 57.248 1.00 19.42 131 VAL A CA 1
ATOM 753 C C . VAL A 1 131 ? -10.167 -4.759 57.954 1.00 20.03 131 VAL A C 1
ATOM 754 O O . VAL A 1 131 ? -10.484 -4.892 59.139 1.00 17.02 131 VAL A O 1
ATOM 758 N N . GLU A 1 132 ? -10.456 -3.673 57.234 1.00 16.53 132 GLU A N 1
ATOM 759 C CA . GLU A 1 132 ? -11.134 -2.492 57.782 1.00 17.00 132 GLU A CA 1
ATOM 760 C C . GLU A 1 132 ? -12.484 -2.802 58.432 1.00 21.40 132 GLU A C 1
ATOM 761 O O . GLU A 1 132 ? -12.894 -2.053 59.320 1.00 21.57 132 GLU A O 1
ATOM 767 N N . HIS A 1 133 ? -13.167 -3.896 58.044 1.00 17.28 133 HIS A N 1
ATOM 768 C CA . HIS A 1 133 ? -14.460 -4.218 58.644 1.00 17.23 133 HIS A CA 1
ATOM 769 C C . HIS A 1 133 ? -14.336 -4.640 60.107 1.00 18.72 133 HIS A C 1
ATOM 770 O O . HIS A 1 133 ? -15.246 -4.379 60.894 1.00 19.04 133 HIS A O 1
ATOM 777 N N . LEU A 1 134 ? -13.211 -5.288 60.476 1.00 15.48 134 LEU A N 1
ATOM 778 C CA . LEU A 1 134 ? -12.969 -5.694 61.870 1.00 15.61 134 LEU A CA 1
ATOM 779 C C . LEU A 1 134 ? -12.151 -4.625 62.539 1.00 14.52 134 LEU A C 1
ATOM 780 O O . LEU A 1 134 ? -12.507 -4.167 63.626 1.00 14.03 134 LEU A O 1
ATOM 785 N N . LEU A 1 135 ? -11.053 -4.185 61.892 1.00 12.80 135 LEU A N 1
ATOM 786 C CA . LEU A 1 135 ? -10.186 -3.154 62.426 1.00 12.34 135 LEU A CA 1
ATOM 787 C C . LEU A 1 135 ? -10.642 -1.804 61.857 1.00 14.63 135 LEU A C 1
ATOM 788 O O . LEU A 1 135 ? -9.958 -1.217 61.019 1.00 13.85 135 LEU A O 1
ATOM 793 N N . THR A 1 136 ? -11.830 -1.322 62.311 1.00 13.30 136 THR A N 1
ATOM 794 C CA . THR A 1 136 ? -12.419 -0.037 61.887 1.00 14.96 136 THR A CA 1
ATOM 795 C C . THR A 1 136 ? -11.604 1.118 62.458 1.00 17.85 136 THR A C 1
ATOM 796 O O . THR A 1 136 ? -10.801 0.904 63.369 1.00 16.16 136 THR A O 1
ATOM 800 N N . ASP A 1 137 ? -11.846 2.359 61.995 1.00 15.73 137 ASP A N 1
ATOM 801 C CA . ASP A 1 137 ? -11.176 3.523 62.560 1.00 15.39 137 ASP A CA 1
ATOM 802 C C . ASP A 1 137 ? -11.472 3.590 64.083 1.00 17.87 137 ASP A C 1
ATOM 803 O O . ASP A 1 137 ? -10.573 3.901 64.851 1.00 16.30 137 ASP A O 1
ATOM 808 N N . ALA A 1 138 ? -12.699 3.279 64.517 1.00 16.17 138 ALA A N 1
ATOM 809 C CA . ALA A 1 138 ? -13.093 3.281 65.937 1.00 15.43 138 ALA A CA 1
ATOM 810 C C . ALA A 1 138 ? -12.263 2.277 66.722 1.00 15.44 138 ALA A C 1
ATOM 811 O O . ALA A 1 138 ? -11.805 2.632 67.785 1.00 13.06 138 ALA A O 1
ATOM 813 N N . MET A 1 139 ? -12.106 1.037 66.228 1.00 11.83 139 MET A N 1
ATOM 814 C CA . MET A 1 139 ? -11.330 0.004 66.911 1.00 10.63 139 MET A CA 1
ATOM 815 C C . MET A 1 139 ? -9.857 0.351 66.956 1.00 10.68 139 MET A C 1
ATOM 816 O O . MET A 1 139 ? -9.236 0.161 67.993 1.00 9.85 139 MET A O 1
ATOM 821 N N . SER A 1 140 ? -9.300 0.886 65.856 1.00 9.81 140 SER A N 1
ATOM 822 C CA . SER A 1 140 ? -7.903 1.313 65.854 1.00 9.40 140 SER A CA 1
ATOM 823 C C . SER A 1 140 ? -7.689 2.421 66.867 1.00 10.87 140 SER A C 1
ATOM 824 O O . SER A 1 140 ? -6.711 2.393 67.606 1.00 11.50 140 SER A O 1
ATOM 827 N N . LYS A 1 141 ? -8.626 3.399 66.947 1.00 10.69 141 LYS A N 1
ATOM 828 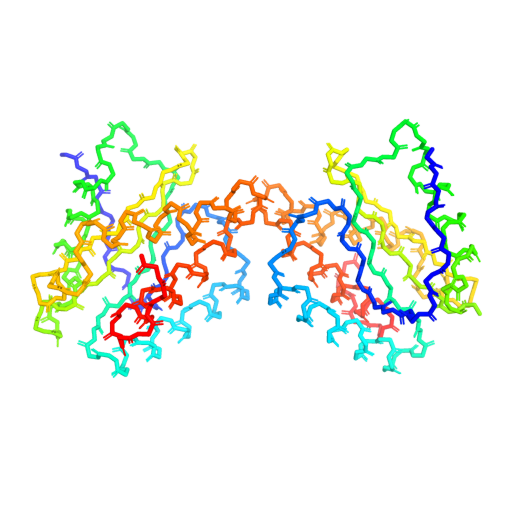C CA . LYS A 1 141 ? -8.533 4.480 67.912 1.00 11.63 141 LYS A CA 1
ATOM 829 C C . LYS A 1 141 ? -8.624 3.928 69.323 1.00 11.82 141 LYS A C 1
ATOM 830 O O . LYS A 1 141 ? -7.919 4.410 70.220 1.00 11.18 141 LYS A O 1
ATOM 836 N N . ARG A 1 142 ? -9.492 2.928 69.547 1.00 9.96 142 ARG A N 1
ATOM 837 C CA . ARG A 1 142 ? -9.635 2.314 70.851 1.00 9.48 142 ARG A CA 1
ATOM 838 C C . ARG A 1 142 ? -8.322 1.628 71.247 1.00 8.93 142 ARG A C 1
ATOM 839 O O . ARG A 1 142 ? -7.887 1.752 72.399 1.00 8.70 142 ARG A O 1
ATOM 847 N N . ILE A 1 143 ? -7.693 0.875 70.314 1.00 8.54 143 ILE A N 1
ATOM 848 C CA . ILE A 1 143 ? -6.422 0.213 70.598 1.00 6.99 143 ILE A CA 1
ATOM 849 C C . ILE A 1 143 ? -5.389 1.282 70.979 1.00 9.95 143 ILE A C 1
ATOM 850 O O . ILE A 1 143 ? -4.648 1.127 71.960 1.00 8.67 143 ILE A O 1
ATOM 855 N N . ILE A 1 144 ? -5.339 2.386 70.219 1.00 8.36 144 ILE A N 1
ATOM 856 C CA . ILE A 1 144 ? -4.380 3.424 70.564 1.00 7.22 144 ILE A CA 1
ATOM 857 C C . ILE A 1 144 ? -4.637 3.981 71.949 1.00 9.24 144 ILE A C 1
ATOM 858 O O . ILE A 1 144 ? -3.704 4.120 72.739 1.00 9.26 144 ILE A O 1
ATOM 863 N N . GLU A 1 145 ? -5.910 4.296 72.261 1.00 9.02 145 GLU A N 1
ATOM 864 C CA . GLU A 1 145 ? -6.246 4.901 73.538 1.00 10.00 145 GLU A CA 1
ATOM 865 C C . GLU A 1 145 ? -6.062 3.968 74.728 1.00 9.25 145 GLU A C 1
ATOM 866 O O . GLU A 1 145 ? -5.565 4.389 75.772 1.00 9.98 145 GLU A O 1
ATOM 872 N N . LEU A 1 146 ? -6.566 2.735 74.619 1.00 8.08 146 LEU A N 1
ATOM 873 C CA . LEU A 1 146 ? -6.655 1.820 75.763 1.00 8.19 146 LEU A CA 1
ATOM 874 C C . LEU A 1 146 ? -5.562 0.803 75.857 1.00 9.00 146 LEU A C 1
ATOM 875 O O . LEU A 1 146 ? -5.302 0.305 76.952 1.00 8.80 146 LEU A O 1
ATOM 880 N N . ASP A 1 147 ? -4.965 0.446 74.724 1.00 7.18 147 ASP A N 1
ATOM 881 C CA . ASP A 1 147 ? -3.930 -0.591 74.725 1.00 7.28 147 ASP A CA 1
ATOM 882 C C . ASP A 1 147 ? -2.531 -0.038 74.626 1.00 9.96 147 ASP A C 1
ATOM 883 O O . ASP A 1 147 ? -1.676 -0.466 75.412 1.00 10.93 147 ASP A O 1
ATOM 888 N N . ILE A 1 148 ? -2.295 0.922 73.740 1.00 7.68 148 ILE A N 1
ATOM 889 C CA . ILE A 1 148 ? -0.939 1.424 73.512 1.00 6.63 148 ILE A CA 1
ATOM 890 C C . ILE A 1 148 ? -0.564 2.606 74.395 1.00 8.83 148 ILE A C 1
ATOM 891 O O . ILE A 1 148 ? 0.454 2.567 75.113 1.00 8.81 148 ILE A O 1
ATOM 896 N N . THR A 1 149 ? -1.384 3.662 74.350 1.00 8.18 149 THR A N 1
ATOM 897 C CA . THR A 1 149 ? -1.079 4.906 75.047 1.00 7.63 149 THR A CA 1
ATOM 898 C C . THR A 1 149 ? -0.808 4.712 76.543 1.00 8.91 149 THR A C 1
ATOM 899 O O . THR A 1 149 ? 0.109 5.348 77.054 1.00 9.03 149 THR A O 1
ATOM 903 N N . PRO A 1 150 ? -1.510 3.84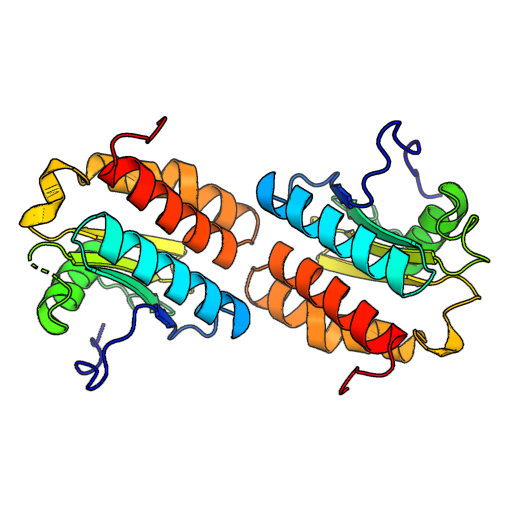8 77.287 1.00 7.26 150 PRO A N 1
ATOM 904 C CA . PRO A 1 150 ? -1.197 3.720 78.731 1.00 6.71 150 PRO A CA 1
ATOM 905 C C . PRO A 1 150 ? 0.257 3.281 78.960 1.00 9.57 150 PRO A C 1
ATOM 906 O O . PRO A 1 150 ? 0.881 3.729 79.910 1.00 9.94 150 PRO A O 1
ATOM 910 N N . PHE A 1 151 ? 0.809 2.434 78.075 1.00 7.79 151 PHE A N 1
ATOM 911 C CA . PHE A 1 151 ? 2.223 2.035 78.193 1.00 6.53 151 PHE A CA 1
ATOM 912 C C . PHE A 1 151 ? 3.116 3.242 77.901 1.00 9.58 151 PHE A C 1
ATOM 913 O O . PHE A 1 151 ? 4.111 3.453 78.612 1.00 8.64 151 PHE A O 1
ATOM 921 N N . PHE A 1 152 ? 2.777 4.027 76.865 1.00 7.87 152 PHE A N 1
ATOM 922 C CA . PHE A 1 152 ? 3.585 5.208 76.552 1.00 7.62 152 PHE A CA 1
ATOM 923 C C . PHE A 1 152 ? 3.575 6.179 77.749 1.00 9.18 152 PHE A C 1
ATOM 924 O O . PHE A 1 152 ? 4.613 6.752 78.087 1.00 10.09 152 PHE A O 1
ATOM 932 N N . LYS A 1 153 ? 2.399 6.376 78.414 1.00 9.13 153 LYS A N 1
ATOM 933 C CA . LYS A 1 153 ? 2.316 7.271 79.580 1.00 9.55 153 LYS A CA 1
ATOM 934 C C . LYS A 1 153 ? 3.208 6.810 80.724 1.00 13.09 153 LYS A C 1
ATOM 935 O O . LYS A 1 153 ? 3.742 7.658 81.447 1.00 12.87 153 LYS A O 1
ATOM 941 N N . ARG A 1 154 ? 3.422 5.484 80.850 1.00 8.63 154 ARG A N 1
ATOM 942 C CA . ARG A 1 154 ? 4.292 4.890 81.868 1.00 8.82 154 ARG A CA 1
ATOM 943 C C . ARG A 1 154 ? 5.752 4.846 81.401 1.00 10.42 154 ARG A C 1
ATOM 944 O O . ARG A 1 154 ? 6.562 4.238 82.090 1.00 10.99 154 ARG A O 1
ATOM 952 N N . LYS A 1 155 ? 6.089 5.452 80.236 1.00 8.09 155 LYS A N 1
ATOM 953 C CA . LYS A 1 155 ? 7.461 5.439 79.719 1.00 7.31 155 LYS A CA 1
ATOM 954 C C . LYS A 1 155 ? 7.901 4.006 79.403 1.00 10.43 155 LYS A C 1
ATOM 955 O O . LYS A 1 155 ? 9.003 3.556 79.755 1.00 9.20 155 LYS A O 1
ATOM 961 N N . ASP A 1 156 ? 7.029 3.317 78.687 1.00 7.31 156 ASP A N 1
ATOM 962 C CA . ASP A 1 156 ? 7.248 1.965 78.220 1.00 7.27 156 ASP A CA 1
ATOM 963 C C . ASP A 1 156 ? 6.834 1.907 76.754 1.00 9.26 156 ASP A C 1
ATOM 964 O O . ASP A 1 156 ? 5.836 1.268 76.372 1.00 8.44 156 ASP A O 1
ATOM 969 N N . TYR A 1 157 ? 7.589 2.605 75.900 1.00 8.00 157 TYR A N 1
ATOM 970 C CA . TYR A 1 157 ? 7.253 2.640 74.480 1.00 7.86 157 TYR A CA 1
ATOM 971 C C . TYR A 1 157 ? 7.341 1.289 73.802 1.00 8.70 157 TYR A C 1
ATOM 972 O O . TYR A 1 157 ? 6.394 0.914 73.093 1.00 7.83 157 TYR A O 1
ATOM 981 N N . PRO A 1 158 ? 8.403 0.476 74.024 1.00 7.98 158 PRO A N 1
ATOM 982 C CA . PRO A 1 158 ? 8.429 -0.847 73.393 1.00 7.26 158 PRO A CA 1
ATOM 983 C C . PRO A 1 158 ? 7.279 -1.743 73.882 1.00 8.73 158 PRO A C 1
ATOM 984 O O . PRO A 1 158 ? 6.718 -2.507 73.114 1.00 8.71 158 PRO A O 1
ATOM 988 N N . GLY A 1 159 ? 6.928 -1.628 75.156 1.00 7.33 159 GLY A N 1
ATOM 989 C CA . GLY A 1 159 ? 5.804 -2.381 75.711 1.00 6.95 159 GLY A CA 1
ATOM 990 C C . GLY A 1 159 ? 4.485 -1.988 75.070 1.00 8.38 159 GLY A C 1
ATOM 991 O O . GLY A 1 159 ? 3.618 -2.839 74.865 1.00 7.58 159 GLY A O 1
ATOM 992 N N . GLY A 1 160 ? 4.323 -0.703 74.743 1.00 7.57 160 GLY A N 1
ATOM 993 C CA . GLY A 1 160 ? 3.096 -0.248 74.079 1.00 7.79 160 GLY A CA 1
ATOM 994 C C . GLY A 1 160 ? 2.968 -0.809 72.676 1.00 8.64 160 GLY A C 1
ATOM 995 O O . GLY A 1 160 ? 1.874 -1.188 72.246 1.00 7.31 160 GLY A O 1
ATOM 996 N N . LEU A 1 161 ? 4.094 -0.892 71.933 1.00 7.04 161 LEU A N 1
ATOM 997 C CA . LEU A 1 161 ? 4.050 -1.478 70.594 1.00 6.53 161 LEU A CA 1
ATOM 998 C C . LEU A 1 161 ? 3.723 -2.949 70.663 1.00 7.54 161 LEU A C 1
ATOM 999 O O . LEU A 1 161 ? 2.935 -3.456 69.863 1.00 8.10 161 LEU A O 1
ATOM 1004 N N . ASP A 1 162 ? 4.305 -3.650 71.654 1.00 6.44 162 ASP A N 1
ATOM 1005 C CA . ASP A 1 162 ? 4.055 -5.071 71.820 1.00 6.39 162 ASP A CA 1
ATOM 1006 C C . ASP A 1 162 ? 2.578 -5.327 72.148 1.00 7.38 162 ASP A C 1
ATOM 1007 O O . ASP A 1 162 ? 1.938 -6.197 71.555 1.00 8.12 162 ASP A O 1
ATOM 1012 N N . ARG A 1 163 ? 2.013 -4.535 73.074 1.00 6.66 163 ARG A N 1
ATOM 1013 C CA . ARG A 1 163 ? 0.603 -4.715 73.380 1.00 6.73 163 ARG A CA 1
ATOM 1014 C C . ARG A 1 163 ? -0.275 -4.318 72.186 1.00 9.01 163 ARG A C 1
ATOM 1015 O O . ARG A 1 163 ? -1.311 -4.945 71.952 1.00 7.83 163 ARG A O 1
ATOM 1023 N N . GLY A 1 164 ? 0.136 -3.308 71.421 1.00 6.93 164 GLY A N 1
ATOM 1024 C CA . GLY A 1 164 ? -0.618 -2.920 70.239 1.00 7.42 164 GLY A CA 1
ATOM 1025 C C . GLY A 1 164 ? -0.707 -4.068 69.247 1.00 8.28 164 GLY A C 1
ATOM 1026 O O . GLY A 1 164 ? -1.787 -4.337 68.704 1.00 8.45 164 GLY A O 1
ATOM 1027 N N . ALA A 1 165 ? 0.403 -4.798 69.042 1.00 8.23 165 ALA A N 1
ATOM 1028 C CA . ALA A 1 165 ? 0.382 -5.952 68.135 1.00 8.41 165 ALA A CA 1
ATOM 1029 C C . ALA A 1 165 ? -0.603 -7.011 68.671 1.00 9.80 165 ALA A C 1
ATOM 1030 O O . ALA A 1 165 ? -1.391 -7.583 67.914 1.00 7.98 165 ALA A O 1
ATOM 1032 N N . ASP A 1 166 ? -0.558 -7.272 69.970 1.00 7.83 166 ASP A N 1
ATOM 1033 C CA . ASP A 1 166 ? -1.469 -8.266 70.555 1.00 7.42 166 ASP A CA 1
ATOM 1034 C C . ASP A 1 166 ? -2.930 -7.837 70.419 1.00 8.98 166 ASP A C 1
ATOM 1035 O O . ASP A 1 166 ? -3.800 -8.670 70.144 1.00 7.50 166 ASP A O 1
ATOM 1040 N N . ALA A 1 167 ? -3.212 -6.537 70.614 1.00 7.12 167 ALA A N 1
ATOM 1041 C CA . ALA A 1 167 ? -4.586 -6.040 70.525 1.00 6.80 167 ALA A CA 1
ATOM 1042 C C . ALA A 1 167 ? -5.101 -6.122 69.087 1.00 8.11 167 ALA A C 1
ATOM 1043 O O . ALA A 1 167 ? -6.275 -6.449 68.872 1.00 7.32 167 ALA A O 1
ATOM 1045 N N . ILE A 1 168 ? -4.241 -5.836 68.107 1.00 6.56 168 ILE A N 1
ATOM 1046 C CA . ILE A 1 168 ? -4.609 -5.970 66.711 1.00 6.71 168 ILE A CA 1
ATOM 1047 C C . ILE A 1 168 ? -4.923 -7.456 66.439 1.00 8.46 168 ILE A C 1
ATOM 1048 O O . ILE A 1 168 ? -5.949 -7.757 65.831 1.00 8.04 168 ILE A O 1
ATOM 1053 N N . PHE A 1 169 ? -4.101 -8.379 66.939 1.00 7.04 169 PHE A N 1
ATOM 1054 C CA . PHE A 1 169 ? -4.373 -9.813 66.767 1.00 6.94 169 PHE A CA 1
ATOM 1055 C C . PHE A 1 169 ? -5.715 -10.179 67.406 1.00 8.44 169 PHE A C 1
ATOM 1056 O O . PHE A 1 169 ? -6.494 -10.941 66.832 1.00 9.30 169 PHE A O 1
ATOM 1064 N N . GLU A 1 170 ? -5.994 -9.645 68.608 1.00 6.68 170 GLU A N 1
ATOM 1065 C CA . GLU A 1 170 ? -7.290 -9.910 69.244 1.00 6.21 170 GLU A CA 1
ATOM 1066 C C . GLU A 1 170 ? -8.451 -9.444 68.347 1.00 8.35 170 GLU A C 1
ATOM 1067 O O . GLU A 1 170 ? -9.430 -10.195 68.176 1.00 7.91 170 GLU A O 1
ATOM 1073 N N . VAL A 1 171 ? -8.362 -8.233 67.784 1.00 6.66 171 VAL A N 1
ATOM 1074 C CA . VAL A 1 171 ? -9.435 -7.720 66.938 1.00 5.76 171 VAL A CA 1
ATOM 1075 C C . VAL A 1 171 ? -9.601 -8.633 65.710 1.00 8.88 171 VAL A C 1
ATOM 1076 O O . VAL A 1 171 ? -10.722 -8.989 65.335 1.00 8.58 171 VAL A O 1
ATOM 1080 N N . LEU A 1 172 ? -8.477 -9.043 65.105 1.00 8.03 172 LEU A N 1
ATOM 1081 C CA . LEU A 1 172 ? -8.536 -9.864 63.888 1.00 8.14 172 LEU A CA 1
ATOM 1082 C C . LEU A 1 172 ? -9.127 -11.230 64.127 1.00 9.83 172 LEU A C 1
ATOM 1083 O O . LEU A 1 172 ? -9.695 -11.819 63.193 1.00 9.32 172 LEU A O 1
ATOM 1088 N N . THR A 1 173 ? -9.007 -11.747 65.362 1.00 8.32 173 THR A N 1
ATOM 1089 C CA . THR A 1 173 ? -9.480 -13.091 65.702 1.00 8.92 173 THR A CA 1
ATOM 1090 C C . THR A 1 173 ? -10.760 -13.112 66.541 1.00 11.13 173 THR A C 1
ATOM 1091 O O . THR A 1 173 ? -11.134 -14.191 67.030 1.00 11.30 173 THR A O 1
ATOM 1095 N N . GLY A 1 174 ? -11.425 -11.957 66.690 1.00 8.70 174 GLY A N 1
ATOM 1096 C CA . GLY A 1 174 ? -12.684 -11.893 67.448 1.00 8.53 174 GLY A CA 1
ATOM 1097 C C . GLY A 1 174 ? -12.514 -12.132 68.943 1.00 11.15 174 GLY A C 1
ATOM 1098 O O . GLY A 1 174 ? -13.396 -12.700 69.594 1.00 11.44 174 GLY A O 1
ATOM 1099 N N . GLU A 1 175 ? -11.358 -11.703 69.515 1.00 9.60 175 GLU A N 1
ATOM 1100 C CA . GLU A 1 175 ? -11.071 -11.886 70.933 1.00 9.29 175 GLU A CA 1
ATOM 1101 C C . GLU A 1 175 ? -10.823 -10.574 71.640 1.00 10.41 175 GLU A C 1
ATOM 1102 O O . GLU A 1 175 ? -10.364 -10.595 72.777 1.00 10.34 175 GLU A O 1
ATOM 1108 N N . TYR A 1 176 ? -11.111 -9.427 70.990 1.00 6.99 176 TYR A N 1
ATOM 1109 C CA . TYR A 1 176 ? -10.884 -8.143 71.650 1.00 7.52 176 TYR A CA 1
ATOM 1110 C C . TYR A 1 176 ? -12.010 -7.870 72.620 1.00 9.18 176 TYR A C 1
ATOM 1111 O O . TYR A 1 176 ? -13.186 -8.049 72.286 1.00 8.19 176 TYR A O 1
ATOM 1120 N N . GLN A 1 177 ? -11.634 -7.410 73.817 1.00 7.15 177 GLN A N 1
ATOM 1121 C CA . GLN A 1 177 ? -12.595 -7.237 74.904 1.00 7.83 177 GLN A CA 1
ATOM 1122 C C . GLN A 1 177 ? -13.101 -5.812 75.082 1.00 11.89 177 GLN A C 1
ATOM 1123 O O . GLN A 1 177 ? -13.975 -5.602 75.938 1.00 11.82 177 GLN A O 1
ATOM 1129 N N . GLY A 1 178 ? -12.622 -4.886 74.265 1.00 8.76 178 GLY A N 1
ATOM 1130 C CA . GLY A 1 178 ? -13.070 -3.498 74.345 1.00 9.13 178 GLY A CA 1
ATOM 1131 C C . GLY A 1 178 ? -14.013 -3.131 73.205 1.00 8.48 178 GLY A C 1
ATOM 1132 O O . GLY A 1 178 ? -14.484 -4.013 72.422 1.00 7.54 178 GLY A O 1
ATOM 1133 N N . SER A 1 179 ? -14.313 -1.938 73.133 1.00 10.79 179 SER A N 1
ATOM 1134 N N . PHE B 1 35 ? 11.517 8.429 103.994 1.00 28.05 35 PHE B N 1
ATOM 1135 C CA . PHE B 1 35 ? 10.672 7.383 103.404 1.00 26.10 35 PHE B CA 1
ATOM 1136 C C . PHE B 1 35 ? 10.311 6.304 104.440 1.00 28.27 35 PHE B C 1
ATOM 1137 O O . PHE B 1 35 ? 11.178 5.825 105.174 1.00 27.99 35 PHE B O 1
ATOM 1145 N N . THR B 1 36 ? 9.035 5.903 104.418 1.00 24.53 36 THR B N 1
ATOM 1146 C CA . THR B 1 36 ? 8.472 4.850 105.282 1.00 24.14 36 THR B CA 1
ATOM 1147 C C . THR B 1 36 ? 8.451 3.510 104.576 1.00 25.12 36 THR B C 1
ATOM 1148 O O . THR B 1 36 ? 7.631 3.262 103.738 1.00 23.39 36 THR B O 1
ATOM 1152 N N . ILE B 1 37 ? 9.350 2.628 105.007 1.00 20.56 37 ILE B N 1
ATOM 1153 C CA . ILE B 1 37 ? 9.365 1.300 104.426 1.00 20.06 37 ILE B CA 1
ATOM 1154 C C . ILE B 1 37 ? 8.146 0.555 104.857 1.00 24.72 37 ILE B C 1
ATOM 1155 O O . ILE B 1 37 ? 7.839 0.504 106.009 1.00 22.13 37 ILE B O 1
ATOM 1160 N N . PRO B 1 38 ? 7.498 -0.065 103.875 1.00 23.07 38 PRO B N 1
ATOM 1161 C CA . PRO B 1 38 ? 6.293 -0.873 104.074 1.00 23.45 38 PRO B CA 1
ATOM 1162 C C . PRO B 1 38 ? 6.540 -2.179 104.828 1.00 26.30 38 PRO B C 1
ATOM 1163 O O . PRO B 1 38 ? 7.611 -2.779 104.750 1.00 23.74 38 PRO B O 1
ATOM 1167 N N . GLU B 1 39 ? 5.479 -2.627 105.491 1.00 23.29 39 GLU B N 1
ATOM 1168 C CA . GLU B 1 39 ? 5.530 -3.769 106.383 1.00 23.17 39 GLU B CA 1
ATOM 1169 C C . GLU B 1 39 ? 5.937 -5.037 105.655 1.00 28.17 39 GLU B C 1
ATOM 1170 O O . GLU B 1 39 ? 5.528 -5.299 104.524 1.00 29.42 39 GLU B O 1
ATOM 1176 N N . VAL B 1 40 ? 6.761 -5.810 106.343 1.00 24.55 40 VAL B N 1
ATOM 1177 C CA . VAL B 1 40 ? 7.362 -7.057 105.826 1.00 23.08 40 VAL B CA 1
ATOM 1178 C C . VAL B 1 40 ? 6.214 -7.866 105.213 1.00 29.26 40 VAL B C 1
ATOM 1179 O O . VAL B 1 40 ? 5.232 -8.115 105.913 1.00 28.75 40 VAL B O 1
ATOM 1183 N N . PRO B 1 41 ? 6.262 -8.251 103.911 1.00 25.71 41 PRO B N 1
ATOM 1184 C CA . PRO B 1 41 ? 5.133 -9.013 103.347 1.00 25.78 41 PRO B CA 1
ATOM 1185 C C . PRO B 1 41 ? 5.036 -10.374 104.019 1.00 32.34 41 PRO B C 1
ATOM 1186 O O . PRO B 1 41 ? 6.064 -10.913 104.434 1.00 31.42 41 PRO B O 1
ATOM 1190 N N . LYS B 1 42 ? 3.818 -10.911 104.173 1.00 32.28 42 LYS B N 1
ATOM 1191 C CA . LYS B 1 42 ? 3.698 -12.244 104.768 1.00 33.38 42 LYS B CA 1
ATOM 1192 C C . LYS B 1 42 ? 4.187 -13.246 103.715 1.00 39.73 42 LYS B C 1
ATOM 1193 O O . LYS B 1 42 ? 5.027 -14.088 104.024 1.00 41.18 42 LYS B O 1
ATOM 1199 N N . GLU B 1 43 ? 3.685 -13.117 102.472 1.00 36.21 43 GLU B N 1
ATOM 1200 C CA . GLU B 1 43 ? 4.038 -13.963 101.328 1.00 35.78 43 GLU B CA 1
ATOM 1201 C C . GLU B 1 43 ? 5.027 -13.167 100.445 1.00 37.69 43 GLU B C 1
ATOM 1202 O O . GLU B 1 43 ? 4.591 -12.379 99.609 1.00 38.12 43 GLU B O 1
ATOM 1208 N N . GLN B 1 44 ? 6.347 -13.330 100.656 1.00 32.35 44 GLN B N 1
ATOM 1209 C CA . GLN B 1 44 ? 7.405 -12.599 99.935 1.00 31.63 44 GLN B CA 1
ATOM 1210 C C . GLN B 1 44 ? 7.671 -13.064 98.479 1.00 31.40 44 GLN B C 1
ATOM 1211 O O . GLN B 1 44 ? 8.205 -14.159 98.272 1.00 31.83 44 GLN B O 1
ATOM 1217 N N . THR B 1 45 ? 7.333 -12.192 97.485 1.00 20.78 45 THR B N 1
ATOM 1218 C CA . THR B 1 45 ? 7.524 -12.406 96.042 1.00 18.31 45 THR B CA 1
ATOM 1219 C C . THR B 1 45 ? 8.796 -11.662 95.562 1.00 16.78 45 THR B C 1
ATOM 1220 O O . THR B 1 45 ? 9.565 -11.146 96.374 1.00 17.22 45 THR B O 1
ATOM 1224 N N . SER B 1 46 ? 9.055 -11.640 94.253 1.00 11.35 46 SER B N 1
ATOM 1225 C CA . SER B 1 46 ? 10.305 -11.036 93.758 1.00 9.50 46 SER B CA 1
ATOM 1226 C C . SER B 1 46 ? 10.182 -9.600 93.201 1.00 10.98 46 SER B C 1
ATOM 1227 O O . SER B 1 46 ? 11.202 -8.942 93.028 1.00 10.58 46 SER B O 1
ATOM 1230 N N . VAL B 1 47 ? 8.974 -9.125 92.904 1.00 8.67 47 VAL B N 1
ATOM 1231 C CA . VAL B 1 47 ? 8.745 -7.793 92.337 1.00 8.15 47 VAL B CA 1
ATOM 1232 C C . VAL B 1 47 ? 7.681 -7.091 93.156 1.00 11.47 47 VAL B C 1
ATOM 1233 O O . VAL B 1 47 ? 6.578 -7.630 93.321 1.00 12.09 47 VAL B O 1
ATOM 1237 N N . TYR B 1 48 ? 7.976 -5.859 93.591 1.00 9.87 48 TYR B N 1
ATOM 1238 C CA . TYR B 1 48 ? 7.023 -5.034 94.350 1.00 10.85 48 TYR B CA 1
ATOM 1239 C C . TYR B 1 48 ? 6.902 -3.717 93.610 1.00 12.20 48 TYR B C 1
ATOM 1240 O O . TYR B 1 48 ? 7.849 -2.928 93.620 1.00 12.27 48 TYR B O 1
ATOM 1249 N N . ASP B 1 49 ? 5.788 -3.522 92.899 1.00 10.00 49 ASP B N 1
ATOM 1250 C CA . ASP B 1 49 ? 5.623 -2.324 92.098 1.00 10.19 49 ASP B CA 1
ATOM 1251 C C . ASP B 1 49 ? 4.648 -1.402 92.767 1.00 12.95 49 ASP B C 1
ATOM 1252 O O . ASP B 1 49 ? 3.449 -1.590 92.623 1.00 14.71 49 ASP B O 1
ATOM 1257 N N . TYR B 1 50 ? 5.168 -0.386 93.443 1.00 10.53 50 TYR B N 1
ATOM 1258 C CA . TYR B 1 50 ? 4.360 0.630 94.138 1.00 10.21 50 TYR B CA 1
ATOM 1259 C C . TYR B 1 50 ? 4.189 1.893 93.309 1.00 15.28 50 TYR B C 1
ATOM 1260 O O . TYR B 1 50 ? 3.642 2.886 93.819 1.00 18.26 50 TYR B O 1
ATOM 1269 N N . ALA B 1 51 ? 4.663 1.895 92.069 1.00 10.11 51 ALA B N 1
ATOM 1270 C CA . ALA B 1 51 ? 4.590 3.061 91.201 1.00 11.07 51 ALA B CA 1
ATOM 1271 C C . ALA B 1 51 ? 3.724 2.854 89.945 1.00 14.17 51 ALA B C 1
ATOM 1272 O O . ALA B 1 51 ? 3.719 3.702 89.056 1.00 16.51 51 ALA B O 1
ATOM 1274 N N . GLU B 1 52 ? 3.027 1.710 89.871 1.00 14.07 52 GLU B N 1
ATOM 1275 C CA . GLU B 1 52 ? 2.086 1.376 88.778 1.00 17.06 52 GLU B CA 1
ATOM 1276 C C . GLU B 1 52 ? 2.814 1.391 87.433 1.00 18.41 52 GLU B C 1
ATOM 1277 O O . GLU B 1 52 ? 2.251 1.816 86.429 1.00 20.35 52 GLU B O 1
ATOM 1283 N N . LEU B 1 53 ? 4.096 0.944 87.422 1.00 10.43 53 LEU B N 1
ATOM 1284 C CA . LEU B 1 53 ? 4.901 0.999 86.206 1.00 7.85 53 LEU B CA 1
ATOM 1285 C C . LEU B 1 53 ? 4.646 -0.143 85.217 1.00 8.86 53 LEU B C 1
ATOM 1286 O O . LEU B 1 53 ? 4.635 0.073 84.007 1.00 8.31 53 LEU B O 1
ATOM 1291 N N . LEU B 1 54 ? 4.636 -1.353 85.723 1.00 7.68 54 LEU B N 1
ATOM 1292 C CA . LEU B 1 54 ? 4.582 -2.541 84.896 1.00 6.91 54 LEU B CA 1
ATOM 1293 C C . LEU B 1 54 ? 3.200 -2.978 84.482 1.00 8.31 54 LEU B C 1
ATOM 1294 O O . LEU B 1 54 ? 2.231 -2.811 85.241 1.00 9.25 54 LEU B O 1
ATOM 1299 N N . SER B 1 55 ? 3.105 -3.595 83.275 1.00 6.58 55 SER B N 1
ATOM 1300 C CA . SER B 1 55 ? 1.873 -4.283 82.928 1.00 5.98 55 SER B CA 1
ATOM 1301 C C . SER B 1 55 ? 1.854 -5.574 83.776 1.00 7.04 55 SER B C 1
ATOM 1302 O O . SER B 1 55 ? 2.907 -6.014 84.277 1.00 6.92 55 SER B O 1
ATOM 1305 N N . ALA B 1 56 ? 0.691 -6.213 83.914 1.00 7.05 56 ALA B N 1
ATOM 1306 C CA . ALA B 1 56 ? 0.662 -7.468 84.678 1.00 7.15 56 ALA B CA 1
ATOM 1307 C C . ALA B 1 56 ? 1.582 -8.495 84.030 1.00 9.65 56 ALA B C 1
ATOM 1308 O O . ALA B 1 56 ? 2.260 -9.245 84.760 1.00 10.01 56 ALA B O 1
ATOM 1310 N N . ALA B 1 57 ? 1.627 -8.564 82.692 1.00 7.73 57 ALA B N 1
ATOM 1311 C CA . ALA B 1 57 ? 2.469 -9.538 82.018 1.00 7.97 57 ALA B CA 1
ATOM 1312 C C . ALA B 1 57 ? 3.950 -9.225 82.210 1.00 9.75 57 ALA B C 1
ATOM 1313 O O . ALA B 1 57 ? 4.748 -10.144 82.420 1.00 8.90 57 ALA B O 1
ATOM 1315 N N . GLU B 1 58 ? 4.335 -7.954 82.204 1.00 7.38 58 GLU B N 1
ATOM 1316 C CA . GLU B 1 58 ? 5.742 -7.636 82.450 1.00 6.87 58 GLU B CA 1
ATOM 1317 C C . GLU B 1 58 ? 6.130 -7.989 83.870 1.00 9.11 58 GLU B C 1
ATOM 1318 O O . GLU B 1 58 ? 7.250 -8.457 84.101 1.00 8.91 58 GLU B O 1
ATOM 1324 N N . LYS B 1 59 ? 5.239 -7.747 84.858 1.00 7.90 59 LYS B N 1
ATOM 1325 C CA . LYS B 1 59 ? 5.539 -8.090 86.235 1.00 8.37 59 LYS B CA 1
ATOM 1326 C C . LYS B 1 59 ? 5.723 -9.594 86.365 1.00 9.23 59 LYS B C 1
ATOM 1327 O O . LYS B 1 59 ? 6.701 -10.014 86.984 1.00 8.83 59 LYS B O 1
ATOM 1333 N N . ALA B 1 60 ? 4.836 -10.406 85.736 1.00 8.38 60 ALA B N 1
ATOM 1334 C CA . ALA B 1 60 ? 4.967 -11.861 85.836 1.00 8.17 60 ALA B CA 1
ATOM 1335 C C . ALA B 1 60 ? 6.243 -12.349 85.167 1.00 9.26 60 ALA B C 1
ATOM 1336 O O . ALA B 1 60 ? 6.903 -13.224 85.715 1.00 9.72 60 ALA B O 1
ATOM 1338 N N . SER B 1 61 ? 6.632 -11.767 84.031 1.00 8.29 61 SER B N 1
ATOM 1339 C CA . SER B 1 61 ? 7.861 -12.156 83.316 1.00 6.95 61 SER B CA 1
ATOM 1340 C C . SER B 1 61 ? 9.093 -11.811 84.147 1.00 10.03 61 SER B C 1
ATOM 1341 O O . SER B 1 61 ? 10.025 -12.631 84.249 1.00 9.60 61 SER B O 1
ATOM 1344 N N . LEU B 1 62 ? 9.096 -10.626 84.787 1.00 7.28 62 LEU B N 1
ATOM 1345 C CA . LEU B 1 62 ? 10.237 -10.228 85.613 1.00 7.96 62 LEU B CA 1
ATOM 1346 C C . LEU B 1 62 ? 10.315 -11.106 86.856 1.00 8.10 62 LEU B C 1
ATOM 1347 O O . LEU B 1 62 ? 11.410 -11.490 87.255 1.00 8.72 62 LEU B O 1
ATOM 1352 N N . GLU B 1 63 ? 9.176 -11.464 87.457 1.00 7.96 63 GLU B N 1
ATOM 1353 C CA . GLU B 1 63 ? 9.179 -12.378 88.614 1.00 7.50 63 GLU B CA 1
ATOM 1354 C C . GLU B 1 63 ? 9.795 -13.703 88.187 1.00 9.77 63 GLU B C 1
ATOM 1355 O O . GLU B 1 63 ? 10.658 -14.223 88.897 1.00 9.03 63 GLU B O 1
ATOM 1361 N N . ASN B 1 64 ? 9.370 -14.247 87.019 1.00 8.88 64 ASN B N 1
ATOM 1362 C CA . ASN B 1 64 ? 9.942 -15.529 86.569 1.00 8.03 64 ASN B CA 1
ATOM 1363 C C . ASN B 1 64 ? 11.448 -15.421 86.412 1.00 9.57 64 ASN B C 1
ATOM 1364 O O . ASN B 1 64 ? 12.190 -16.307 86.836 1.00 9.93 64 ASN B O 1
ATOM 1369 N N . LYS B 1 65 ? 11.906 -14.348 85.809 1.00 8.59 65 LYS B N 1
ATOM 1370 C CA . LYS B 1 65 ? 13.334 -14.165 85.582 1.00 8.54 65 LYS B CA 1
ATOM 1371 C C . LYS B 1 65 ? 14.120 -14.067 86.890 1.00 9.80 65 LYS B C 1
ATOM 1372 O O . LYS B 1 65 ? 15.167 -14.709 87.054 1.00 9.46 65 LYS B O 1
ATOM 1378 N N . LEU B 1 66 ? 13.625 -13.276 87.845 1.00 8.13 66 LEU B N 1
ATOM 1379 C CA . LEU B 1 66 ? 14.320 -13.123 89.119 1.00 8.29 66 LEU B CA 1
ATOM 1380 C C . LEU B 1 66 ? 14.340 -14.421 89.893 1.00 8.51 66 LEU B C 1
ATOM 1381 O O . LEU B 1 66 ? 15.358 -14.716 90.527 1.00 9.27 66 LEU B O 1
ATOM 1386 N N . ILE B 1 67 ? 13.261 -15.230 89.826 1.00 8.41 67 ILE B N 1
ATOM 1387 C CA . ILE B 1 67 ? 13.254 -16.502 90.542 1.00 8.31 67 ILE B CA 1
ATOM 1388 C C . ILE B 1 67 ? 14.284 -17.441 89.909 1.00 10.67 67 ILE B C 1
ATOM 1389 O O . ILE B 1 67 ? 15.022 -18.096 90.656 1.00 10.69 67 ILE B O 1
ATOM 1394 N N . LYS B 1 68 ? 14.339 -17.497 88.577 1.00 9.19 68 LYS B N 1
ATOM 1395 C CA . LYS B 1 68 ? 15.296 -18.375 87.875 1.00 10.12 68 LYS B CA 1
ATOM 1396 C C . LYS B 1 68 ? 16.730 -17.979 88.196 1.00 13.77 68 LYS B C 1
ATOM 1397 O O . LYS B 1 68 ? 17.574 -18.833 88.534 1.00 12.22 68 LYS B O 1
ATOM 1403 N N . TYR B 1 69 ? 17.023 -16.687 88.083 1.00 10.00 69 TYR B N 1
ATOM 1404 C CA . TYR B 1 69 ? 18.365 -16.198 88.369 1.00 8.05 69 TYR B CA 1
ATOM 1405 C C . TYR B 1 69 ? 18.747 -16.404 89.829 1.00 11.09 69 TYR B C 1
ATOM 1406 O O . TYR B 1 69 ? 19.897 -16.753 90.112 1.00 10.45 69 TYR B O 1
ATOM 1415 N N . SER B 1 70 ? 17.817 -16.143 90.763 1.00 9.42 70 SER B N 1
ATOM 1416 C CA . SER B 1 70 ? 18.084 -16.336 92.190 1.00 8.64 70 SER B CA 1
ATOM 1417 C C . SER B 1 70 ? 18.414 -17.811 92.467 1.00 12.45 70 SER B C 1
ATOM 1418 O O . SER B 1 70 ? 19.376 -18.100 93.182 1.00 12.47 70 SER B O 1
ATOM 1421 N N . ASP B 1 71 ? 17.652 -18.713 91.873 1.00 11.82 71 ASP B N 1
ATOM 1422 C CA . ASP B 1 71 ? 17.867 -20.158 92.077 1.00 13.29 71 ASP B CA 1
ATOM 1423 C C . ASP B 1 71 ? 19.247 -20.584 91.561 1.00 16.98 71 ASP B C 1
ATOM 1424 O O . ASP B 1 71 ? 20.024 -21.213 92.296 1.00 17.23 71 ASP B O 1
ATOM 1429 N N . THR B 1 72 ? 19.588 -20.203 90.310 1.00 13.72 72 THR B N 1
ATOM 1430 C CA . THR B 1 72 ? 20.857 -20.605 89.671 1.00 12.53 72 THR B CA 1
ATOM 1431 C C . THR B 1 72 ? 22.099 -20.080 90.416 1.00 16.56 72 THR B C 1
ATOM 1432 O O . THR B 1 72 ? 23.128 -20.772 90.470 1.00 17.23 72 THR B O 1
ATOM 1436 N N . THR B 1 73 ? 22.007 -18.855 90.970 1.00 11.99 73 THR B N 1
ATOM 1437 C CA . THR B 1 73 ? 23.138 -18.180 91.600 1.00 11.03 73 THR B CA 1
ATOM 1438 C C . THR B 1 73 ? 23.173 -18.272 93.120 1.00 14.08 73 THR B C 1
ATO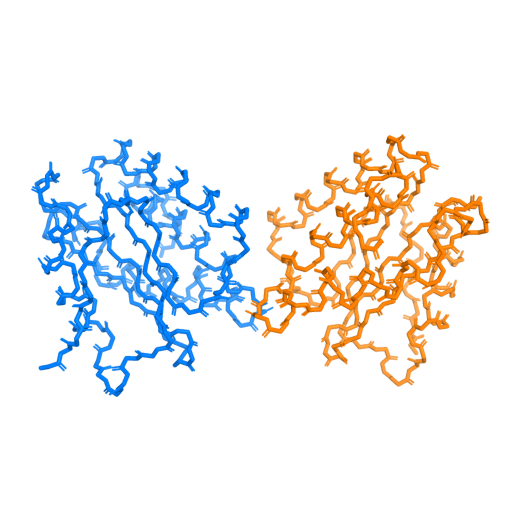M 1439 O O . THR B 1 73 ? 24.049 -17.673 93.741 1.00 13.65 73 THR B O 1
ATOM 1443 N N . SER B 1 74 ? 22.187 -18.977 93.722 1.00 12.73 74 SER B N 1
ATOM 1444 C CA . SER B 1 74 ? 22.100 -19.099 95.185 1.00 12.88 74 SER B CA 1
ATOM 1445 C C . SER B 1 74 ? 22.001 -17.717 95.866 1.00 15.32 74 SER B C 1
ATOM 1446 O O . SER B 1 74 ? 22.667 -17.414 96.859 1.00 17.63 74 SER B O 1
ATOM 1449 N N . THR B 1 75 ? 21.178 -16.840 95.261 1.00 12.24 75 THR B N 1
ATOM 1450 C CA . THR B 1 75 ? 20.944 -15.506 95.775 1.00 11.48 75 THR B CA 1
ATOM 1451 C C . THR B 1 75 ? 19.432 -15.317 95.949 1.00 13.29 75 THR B C 1
ATOM 1452 O O . THR B 1 75 ? 18.635 -16.222 95.644 1.00 12.97 75 THR B O 1
ATOM 1456 N N . GLN B 1 76 ? 19.038 -14.140 96.443 1.00 11.58 76 GLN B N 1
ATOM 1457 C CA . GLN B 1 76 ? 17.628 -13.760 96.479 1.00 11.16 76 GLN B CA 1
ATOM 1458 C C . GLN B 1 76 ? 17.574 -12.369 95.867 1.00 11.57 76 GLN B C 1
ATOM 1459 O O . GLN B 1 76 ? 17.994 -11.403 96.516 1.00 11.96 76 GLN B O 1
ATOM 1465 N N . ILE B 1 77 ? 17.134 -12.285 94.580 1.00 9.09 77 ILE B N 1
ATOM 1466 C CA . ILE B 1 77 ? 17.135 -11.018 93.825 1.00 7.47 77 ILE B CA 1
ATOM 1467 C C . ILE B 1 77 ? 15.723 -10.495 93.774 1.00 9.63 77 ILE B C 1
ATOM 1468 O O . ILE B 1 77 ? 14.818 -11.210 93.336 1.00 10.32 77 ILE B O 1
ATOM 1473 N N . VAL B 1 78 ? 15.542 -9.235 94.239 1.00 8.73 78 VAL B N 1
ATOM 1474 C CA . VAL B 1 78 ? 14.216 -8.631 94.354 1.00 8.62 78 VAL B CA 1
ATOM 1475 C C . VAL B 1 78 ? 14.231 -7.244 93.720 1.00 10.08 78 VAL B C 1
ATOM 1476 O O . VAL B 1 78 ? 15.226 -6.534 93.816 1.00 9.74 78 VAL B O 1
ATOM 1480 N N . VAL B 1 79 ? 13.133 -6.878 93.057 1.00 8.36 79 VAL B N 1
ATOM 1481 C CA . VAL B 1 79 ? 12.982 -5.546 92.498 1.00 7.57 79 VAL B CA 1
ATOM 1482 C C . VAL B 1 79 ? 11.859 -4.840 93.239 1.00 8.72 79 VAL B C 1
ATOM 1483 O O . VAL B 1 79 ? 10.762 -5.381 93.352 1.00 8.97 79 VAL B O 1
ATOM 1487 N N . VAL B 1 80 ? 12.138 -3.603 93.673 1.00 8.27 80 VAL B N 1
ATOM 1488 C CA . VAL B 1 80 ? 11.172 -2.710 94.308 1.00 7.91 80 VAL B CA 1
ATOM 1489 C C . VAL B 1 80 ? 11.105 -1.439 93.448 1.00 8.24 80 VAL B C 1
ATOM 1490 O O . VAL B 1 80 ? 12.140 -0.883 93.085 1.00 8.25 80 VAL B O 1
ATOM 1494 N N . ILE B 1 81 ? 9.881 -1.043 93.047 1.00 7.35 81 ILE B N 1
ATOM 1495 C CA . ILE B 1 81 ? 9.679 0.183 92.274 1.00 6.54 81 ILE B CA 1
ATOM 1496 C C . ILE B 1 81 ? 8.812 1.080 93.128 1.00 6.99 81 ILE B C 1
ATOM 1497 O O . ILE B 1 81 ? 7.693 0.704 93.490 1.00 8.15 81 ILE B O 1
ATOM 1502 N N . ILE B 1 82 ? 9.337 2.254 93.468 1.00 7.15 82 ILE B N 1
ATOM 1503 C CA . ILE B 1 82 ? 8.570 3.222 94.270 1.00 7.15 82 ILE B CA 1
ATOM 1504 C C . ILE B 1 82 ? 8.481 4.534 93.484 1.00 9.22 82 ILE B C 1
ATOM 1505 O O . ILE B 1 82 ? 9.359 4.836 92.664 1.00 8.09 82 ILE B O 1
ATOM 1510 N N . PRO B 1 83 ? 7.481 5.387 93.759 1.00 8.66 83 PRO B N 1
ATOM 1511 C CA . PRO B 1 83 ? 7.462 6.675 93.068 1.00 8.62 83 PRO B CA 1
ATOM 1512 C C . PRO B 1 83 ? 8.712 7.524 93.349 1.00 9.41 83 PRO B C 1
ATOM 1513 O O . PRO B 1 83 ? 9.292 8.110 92.433 1.00 9.16 83 PRO B O 1
ATOM 1517 N N . SER B 1 84 ? 9.149 7.578 94.608 1.00 8.00 84 SER B N 1
ATOM 1518 C CA . SER B 1 84 ? 10.244 8.466 94.979 1.00 7.92 84 SER B CA 1
ATOM 1519 C C . SER B 1 84 ? 10.792 8.099 96.345 1.00 9.68 84 SER B C 1
ATOM 1520 O O . SER B 1 84 ? 10.073 7.498 97.157 1.00 9.41 84 SER B O 1
ATOM 1523 N N . THR B 1 85 ? 12.027 8.540 96.645 1.00 9.04 85 THR B N 1
ATOM 1524 C CA . THR B 1 85 ? 12.553 8.316 98.019 1.00 8.28 85 THR B CA 1
ATOM 1525 C C . THR B 1 85 ? 12.127 9.475 98.936 1.00 12.18 85 THR B C 1
ATOM 1526 O O . THR B 1 85 ? 12.471 9.464 100.120 1.00 12.23 85 THR B O 1
ATOM 1530 N N . ASN B 1 86 ? 11.407 10.472 98.390 1.00 10.51 86 ASN B N 1
ATOM 1531 C CA . ASN B 1 86 ? 10.953 11.643 99.163 1.00 11.37 86 ASN B CA 1
ATOM 1532 C C . ASN B 1 86 ? 12.135 12.392 99.786 1.00 16.14 86 ASN B C 1
ATOM 1533 O O . ASN B 1 86 ? 12.004 12.910 100.895 1.00 18.44 86 ASN B O 1
ATOM 1538 N N . GLY B 1 87 ? 13.268 12.421 99.101 1.00 12.85 87 GLY B N 1
ATOM 1539 C CA . GLY B 1 87 ? 14.449 13.128 99.567 1.00 13.31 87 GLY B CA 1
ATOM 1540 C C . GLY B 1 87 ? 15.444 12.272 100.309 1.00 17.67 87 GLY B C 1
ATOM 1541 O O . GLY B 1 87 ? 16.575 12.728 100.520 1.00 19.56 87 GLY B O 1
ATOM 1542 N N . GLU B 1 88 ? 15.060 11.026 100.708 1.00 13.18 88 GLU B N 1
ATOM 1543 C CA . GLU B 1 88 ? 15.986 10.118 101.397 1.00 13.22 88 GLU B CA 1
ATOM 1544 C C . GLU B 1 88 ? 17.037 9.577 100.434 1.00 17.35 88 GLU B C 1
ATOM 1545 O O . GLU B 1 88 ? 16.733 9.317 99.274 1.00 15.00 88 GLU B O 1
ATOM 1551 N N . ASN B 1 89 ? 18.279 9.367 100.908 1.00 13.60 89 ASN B N 1
ATOM 1552 C CA . ASN B 1 89 ? 19.332 8.813 100.064 1.00 13.24 89 ASN B CA 1
ATOM 1553 C C . ASN B 1 89 ? 18.941 7.394 99.627 1.00 14.78 89 ASN B C 1
ATOM 1554 O O . ASN B 1 89 ? 18.705 6.539 100.474 1.00 13.62 89 ASN B O 1
ATOM 1559 N N . ILE B 1 90 ? 18.871 7.156 98.303 1.00 12.70 90 ILE B N 1
ATOM 1560 C CA . ILE B 1 90 ? 18.441 5.856 97.752 1.00 11.93 90 ILE B CA 1
ATOM 1561 C C . ILE B 1 90 ? 19.313 4.680 98.188 1.00 14.33 90 ILE B C 1
ATOM 1562 O O . ILE B 1 90 ? 18.805 3.584 98.406 1.00 12.58 90 ILE B O 1
ATOM 1567 N N . ASN B 1 91 ? 20.625 4.905 98.313 1.00 15.32 91 ASN B N 1
ATOM 1568 C CA . ASN B 1 91 ? 21.532 3.829 98.719 1.00 15.18 91 ASN B CA 1
ATOM 1569 C C . ASN B 1 91 ? 21.318 3.447 100.187 1.00 17.82 91 ASN B C 1
ATOM 1570 O O . ASN B 1 91 ? 21.297 2.264 100.513 1.00 16.18 91 ASN B O 1
ATOM 1575 N N . TYR B 1 92 ? 21.078 4.434 101.058 1.00 16.99 92 TYR B N 1
ATOM 1576 C CA . TYR B 1 92 ? 20.786 4.157 102.461 1.00 19.34 92 TYR B CA 1
ATOM 1577 C C . TYR B 1 92 ? 19.404 3.513 102.607 1.00 20.25 92 TYR B C 1
ATOM 1578 O O . TYR B 1 92 ? 19.234 2.562 103.389 1.00 21.32 92 TYR B O 1
ATOM 1587 N N . LEU B 1 93 ? 18.427 3.976 101.805 1.00 14.18 93 LEU B N 1
ATOM 1588 C CA . LEU B 1 93 ? 17.099 3.377 101.813 1.00 13.17 93 LEU B CA 1
ATOM 1589 C C . LEU B 1 93 ? 17.178 1.907 101.391 1.00 15.78 93 LEU B C 1
ATOM 1590 O O . LEU B 1 93 ? 16.551 1.057 102.023 1.00 16.26 93 LEU B O 1
ATOM 1595 N N . GLY B 1 94 ? 17.974 1.620 100.342 1.00 14.22 94 GLY B N 1
ATOM 1596 C CA . GLY B 1 94 ? 18.185 0.262 99.844 1.00 13.50 94 GLY B CA 1
ATOM 1597 C C . GLY B 1 94 ? 18.746 -0.680 100.890 1.00 16.54 94 GLY B C 1
ATOM 1598 O O . GLY B 1 94 ? 18.286 -1.809 101.023 1.00 17.34 94 GLY B O 1
ATOM 1599 N N . ALA B 1 95 ? 19.708 -0.196 101.664 1.00 15.98 95 ALA B N 1
ATOM 1600 C CA . ALA B 1 95 ? 20.316 -0.975 102.751 1.00 17.22 95 ALA B CA 1
ATOM 1601 C C . ALA B 1 95 ? 19.293 -1.264 103.863 1.00 20.09 95 ALA B C 1
ATOM 1602 O O . ALA B 1 95 ? 19.170 -2.408 104.278 1.00 18.54 95 ALA B O 1
ATOM 1604 N N . GLN B 1 96 ? 18.492 -0.254 104.268 1.00 17.69 96 GLN B N 1
ATOM 1605 C CA . GLN B 1 96 ? 17.457 -0.442 105.299 1.00 18.21 96 GLN B CA 1
ATOM 1606 C C . GLN B 1 96 ? 16.319 -1.363 104.858 1.00 19.30 96 GLN B C 1
ATOM 1607 O O . GLN B 1 96 ? 15.837 -2.165 105.670 1.00 18.21 96 GLN B O 1
ATOM 1613 N N . TRP B 1 97 ? 15.864 -1.255 103.572 1.00 14.05 97 TRP B N 1
ATOM 1614 C CA . TRP B 1 97 ? 14.792 -2.068 103.021 1.00 13.95 97 TRP B CA 1
ATOM 1615 C C . TRP B 1 97 ? 15.178 -3.552 102.986 1.00 17.86 97 TRP B C 1
ATOM 1616 O O . TRP B 1 97 ? 14.400 -4.409 103.402 1.00 16.02 97 TRP B O 1
ATOM 1627 N N . GLY B 1 98 ? 16.381 -3.846 102.487 1.00 16.78 98 GLY B N 1
ATOM 1628 C CA . GLY B 1 98 ? 16.875 -5.224 102.421 1.00 15.57 98 GLY B CA 1
ATOM 1629 C C . GLY B 1 98 ? 16.946 -5.907 103.774 1.00 19.08 98 GLY B C 1
ATOM 1630 O O . GLY B 1 98 ? 16.543 -7.063 103.916 1.00 19.31 98 GLY B O 1
ATOM 1631 N N . GLU B 1 99 ? 17.411 -5.168 104.766 1.00 16.97 99 GLU B N 1
ATOM 1632 C CA . GLU B 1 99 ? 17.495 -5.643 106.157 1.00 17.66 99 GLU B CA 1
ATOM 1633 C C . GLU B 1 99 ? 16.094 -5.893 106.724 1.00 21.90 99 GLU B C 1
ATOM 1634 O O . GLU B 1 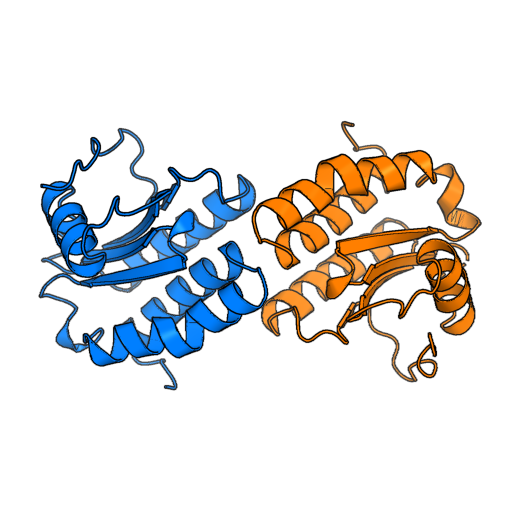99 ? 15.828 -6.969 107.267 1.00 21.66 99 GLU B O 1
ATOM 1640 N N . LYS B 1 100 ? 15.182 -4.909 106.590 1.00 18.44 100 LYS B N 1
ATOM 1641 C CA . LYS B 1 100 ? 13.844 -5.025 107.155 1.00 16.63 100 LYS B CA 1
ATOM 1642 C C . LYS B 1 100 ? 13.039 -6.195 106.615 1.00 19.99 100 LYS B C 1
ATOM 1643 O O . LYS B 1 100 ? 12.363 -6.885 107.378 1.00 18.91 100 LYS B O 1
ATOM 1649 N N . TRP B 1 101 ? 13.122 -6.443 105.315 1.00 17.06 101 TRP B N 1
ATOM 1650 C CA . TRP B 1 101 ? 12.360 -7.502 104.677 1.00 17.30 101 TRP B CA 1
ATOM 1651 C C . TRP B 1 101 ? 13.082 -8.847 104.663 1.00 20.72 101 TRP B C 1
ATOM 1652 O O . TRP B 1 101 ? 12.529 -9.842 104.188 1.00 22.82 101 TRP B O 1
ATOM 1663 N N . GLY B 1 102 ? 14.291 -8.857 105.176 1.00 17.72 102 GLY B N 1
ATOM 1664 C CA . GLY B 1 102 ? 15.120 -10.056 105.266 1.00 18.87 102 GLY B CA 1
ATOM 1665 C C . GLY B 1 102 ? 15.483 -10.636 103.914 1.00 23.60 102 GLY B C 1
ATOM 1666 O O . GLY B 1 102 ? 15.508 -11.863 103.752 1.00 24.28 102 GLY B O 1
ATOM 1667 N N . ILE B 1 103 ? 15.733 -9.756 102.922 1.00 18.51 103 ILE B N 1
ATOM 1668 C CA . ILE B 1 103 ? 16.088 -10.167 101.561 1.00 17.86 103 ILE B CA 1
ATOM 1669 C C . ILE B 1 103 ? 17.474 -10.832 101.605 1.00 22.47 103 ILE B C 1
ATOM 1670 O O . ILE B 1 103 ? 18.459 -10.191 101.969 1.00 24.96 103 ILE B O 1
ATOM 1675 N N . GLY B 1 104 ? 17.504 -12.119 101.307 1.00 19.96 104 GLY B N 1
ATOM 1676 C CA . GLY B 1 104 ? 18.723 -12.914 101.348 1.00 23.42 104 GLY B CA 1
ATOM 1677 C C . GLY B 1 104 ? 18.941 -13.564 102.700 1.00 67.35 104 GLY B C 1
ATOM 1678 O O . GLY B 1 104 ? 18.221 -13.273 103.659 1.00 31.55 104 GLY B O 1
ATOM 1679 N N . ASP B 1 109 ? 23.561 -14.093 103.796 1.00 27.95 109 ASP B N 1
ATOM 1680 C CA . ASP B 1 109 ? 23.204 -12.773 103.293 1.00 26.43 109 ASP B CA 1
ATOM 1681 C C . ASP B 1 109 ? 23.535 -12.658 101.787 1.00 23.53 109 ASP B C 1
ATOM 1682 O O . ASP B 1 109 ? 24.474 -12.086 101.380 1.00 20.92 109 ASP B O 1
ATOM 1687 N N . ASN B 1 110 ? 22.714 -13.314 100.971 1.00 18.38 110 ASN B N 1
ATOM 1688 C CA . ASN B 1 110 ? 22.939 -13.365 99.524 1.00 16.51 110 ASN B CA 1
ATOM 1689 C C . ASN B 1 110 ? 22.066 -12.397 98.728 1.00 15.21 110 ASN B C 1
ATOM 1690 O O . ASN B 1 110 ? 22.041 -12.431 97.497 1.00 13.15 110 ASN B O 1
ATOM 1695 N N . GLY B 1 111 ? 21.342 -11.549 99.446 1.00 13.76 111 GLY B N 1
ATOM 1696 C CA . GLY B 1 111 ? 20.288 -10.729 98.882 1.00 13.38 111 GLY B CA 1
ATOM 1697 C C . GLY B 1 111 ? 20.797 -9.681 97.941 1.00 14.02 111 GLY B C 1
ATOM 1698 O O . GLY B 1 111 ? 21.797 -9.161 98.128 1.00 14.10 111 GLY B O 1
ATOM 1699 N N . VAL B 1 112 ? 20.019 -9.446 96.893 1.00 10.94 112 VAL B N 1
ATOM 1700 C CA . VAL B 1 112 ? 20.291 -8.384 95.909 1.00 9.66 112 VAL B CA 1
ATOM 1701 C C . VAL B 1 112 ? 18.971 -7.637 95.763 1.00 11.27 112 VAL B C 1
ATOM 1702 O O . VAL B 1 112 ? 17.991 -8.207 95.280 1.00 11.87 112 VAL B O 1
ATOM 1706 N N . LEU B 1 113 ? 18.931 -6.390 96.202 1.00 10.42 113 LEU B N 1
ATOM 1707 C CA . LEU B 1 113 ? 17.701 -5.609 96.104 1.00 11.38 113 LEU B CA 1
ATOM 1708 C C . LEU B 1 113 ? 17.926 -4.469 95.131 1.00 12.75 113 LEU B C 1
ATOM 1709 O O . LEU B 1 113 ? 18.837 -3.654 95.327 1.00 11.63 113 LEU B O 1
ATOM 1714 N N . ILE B 1 114 ? 17.093 -4.415 94.121 1.00 10.01 114 ILE B N 1
ATOM 1715 C CA . ILE B 1 114 ? 17.158 -3.339 93.139 1.00 8.77 114 ILE B CA 1
ATOM 1716 C C . ILE B 1 114 ? 15.997 -2.420 93.480 1.00 10.92 114 ILE B C 1
ATOM 1717 O O . ILE B 1 114 ? 14.848 -2.857 93.446 1.00 12.11 114 ILE B O 1
ATOM 1722 N N . ILE B 1 115 ? 16.295 -1.171 93.810 1.00 9.97 115 ILE B N 1
ATOM 1723 C CA . ILE B 1 115 ? 15.234 -0.207 94.110 1.00 9.53 115 ILE B CA 1
ATOM 1724 C C . ILE B 1 115 ? 15.253 0.873 93.040 1.00 9.12 115 ILE B C 1
ATOM 1725 O O . ILE B 1 115 ? 16.267 1.540 92.863 1.00 8.16 115 ILE B O 1
ATOM 1730 N N . LEU B 1 116 ? 14.135 1.004 92.308 1.00 7.67 116 LEU B N 1
ATOM 1731 C CA . LEU B 1 116 ? 13.966 2.059 91.327 1.00 7.44 116 LEU B CA 1
ATOM 1732 C C . LEU B 1 116 ? 13.044 3.097 91.941 1.00 7.67 116 LEU B C 1
ATOM 1733 O O . LEU B 1 116 ? 11.903 2.785 92.293 1.00 7.99 116 LEU B O 1
ATOM 1738 N N . ALA B 1 117 ? 13.544 4.308 92.052 1.00 6.75 117 ALA B N 1
ATOM 1739 C CA . ALA B 1 117 ? 12.732 5.440 92.513 1.00 7.98 117 ALA B CA 1
ATOM 1740 C C . ALA B 1 117 ? 12.378 6.157 91.190 1.00 8.79 117 ALA B C 1
ATOM 1741 O O . ALA B 1 117 ? 13.164 6.943 90.631 1.00 8.73 117 ALA B O 1
ATOM 1743 N N . LEU B 1 118 ? 11.197 5.773 90.663 1.00 7.35 118 LEU B N 1
ATOM 1744 C CA . LEU B 1 118 ? 10.767 6.125 89.318 1.00 8.03 118 LEU B CA 1
ATOM 1745 C C . LEU B 1 118 ? 10.743 7.615 88.995 1.00 10.89 118 LEU B C 1
ATOM 1746 O O . LEU B 1 118 ? 11.380 8.047 88.017 1.00 10.21 118 LEU B O 1
ATOM 1751 N N . ASN B 1 119 ? 10.044 8.419 89.81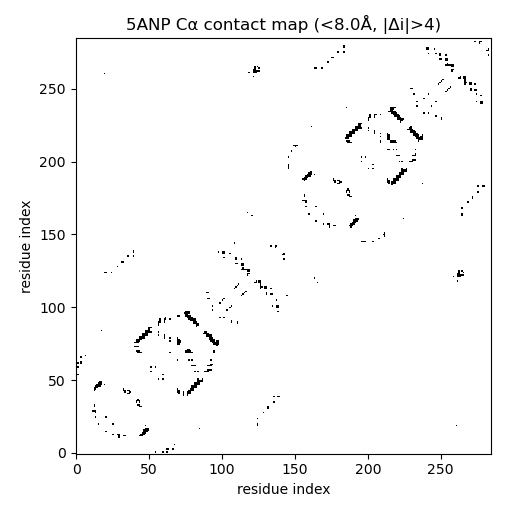6 1.00 9.37 119 ASN B N 1
ATOM 1752 C CA . ASN B 1 119 ? 9.963 9.867 89.542 1.00 8.03 119 ASN B CA 1
ATOM 1753 C C . ASN B 1 119 ? 11.320 10.529 89.710 1.00 11.81 119 ASN B C 1
ATOM 1754 O O . ASN B 1 119 ? 11.586 11.528 89.031 1.00 12.56 119 ASN B O 1
ATOM 1759 N N . ASP B 1 120 ? 12.173 9.979 90.604 1.00 9.47 120 ASP B N 1
ATOM 1760 C CA . ASP B 1 120 ? 13.501 10.509 90.895 1.00 8.92 120 ASP B CA 1
ATOM 1761 C C . ASP B 1 120 ? 14.479 10.197 89.768 1.00 12.61 120 ASP B C 1
ATOM 1762 O O . ASP B 1 120 ? 15.572 10.764 89.757 1.00 12.47 120 ASP B O 1
ATOM 1767 N N . LYS B 1 121 ? 14.152 9.208 88.903 1.00 10.80 121 LYS B N 1
ATOM 1768 C CA . LYS B 1 121 ? 15.018 8.703 87.825 1.00 10.95 121 LYS B CA 1
ATOM 1769 C C . LYS B 1 121 ? 16.340 8.210 88.414 1.00 13.94 121 LYS B C 1
ATOM 1770 O O . LYS B 1 121 ? 17.429 8.472 87.874 1.00 16.12 121 LYS B O 1
ATOM 1776 N N . ARG B 1 122 ? 16.252 7.534 89.573 1.00 10.61 122 ARG B N 1
ATOM 1777 C CA . ARG B 1 122 ? 17.414 6.992 90.265 1.00 9.13 122 ARG B CA 1
ATOM 1778 C C . ARG B 1 122 ? 17.125 5.567 90.668 1.00 10.74 122 ARG B C 1
ATOM 1779 O O . ARG B 1 122 ? 15.993 5.162 90.933 1.00 10.49 122 ARG B O 1
ATOM 1787 N N . ILE B 1 123 ? 18.175 4.792 90.655 1.00 11.03 123 ILE B N 1
ATOM 1788 C CA . ILE B 1 123 ? 18.083 3.390 90.954 1.00 11.67 123 ILE B CA 1
ATOM 1789 C C . ILE B 1 123 ? 19.323 3.027 91.736 1.00 14.94 123 ILE B C 1
ATOM 1790 O O . ILE B 1 123 ? 20.391 3.653 91.561 1.00 14.28 123 ILE B O 1
ATOM 1795 N N . ALA B 1 124 ? 19.164 2.094 92.656 1.00 12.05 124 ALA B N 1
ATOM 1796 C CA . ALA B 1 124 ? 20.281 1.591 93.446 1.00 13.94 124 ALA B CA 1
ATOM 1797 C C . ALA B 1 124 ? 20.174 0.080 93.502 1.00 15.13 124 ALA B C 1
ATOM 1798 O O . ALA B 1 124 ? 19.077 -0.487 93.379 1.00 13.80 124 ALA B O 1
ATOM 1800 N N . ILE B 1 125 ? 21.320 -0.568 93.687 1.00 11.16 125 ILE B N 1
ATOM 1801 C CA . ILE B 1 125 ? 21.399 -2.008 93.852 1.00 10.51 125 ILE B CA 1
ATOM 1802 C C . ILE B 1 125 ? 22.066 -2.236 95.191 1.00 14.14 125 ILE B C 1
ATOM 1803 O O . ILE B 1 125 ? 23.207 -1.800 95.387 1.00 16.12 125 ILE B O 1
ATOM 1808 N N . ASN B 1 126 ? 21.355 -2.887 96.119 1.00 11.66 126 ASN B N 1
ATOM 1809 C CA . ASN B 1 126 ? 21.915 -3.171 97.445 1.00 11.70 126 ASN B CA 1
ATOM 1810 C C . ASN B 1 126 ? 22.298 -4.646 97.502 1.00 13.61 126 ASN B C 1
ATOM 1811 O O . ASN B 1 126 ? 21.470 -5.496 97.189 1.00 12.31 126 ASN B O 1
ATOM 1816 N N . THR B 1 127 ? 23.538 -4.953 97.923 1.00 13.43 127 THR B N 1
ATOM 1817 C CA . THR B 1 127 ? 23.996 -6.334 97.947 1.00 14.28 127 THR B CA 1
ATOM 1818 C C . THR B 1 127 ? 24.309 -6.777 99.319 1.00 19.27 127 THR B C 1
ATOM 1819 O O . THR B 1 127 ? 24.929 -6.031 100.091 1.00 20.57 127 THR B O 1
ATOM 1823 N N . GLY B 1 128 ? 23.904 -8.001 99.612 1.00 15.30 128 GLY B N 1
ATOM 1824 C CA . GLY B 1 128 ? 24.178 -8.604 100.901 1.00 14.27 128 GLY B CA 1
ATOM 1825 C C . GLY B 1 128 ? 25.656 -8.910 101.014 1.00 16.88 128 GLY B C 1
ATOM 1826 O O . GLY B 1 128 ? 26.373 -9.035 100.006 1.00 14.43 128 GLY B O 1
ATOM 1827 N N . TYR B 1 129 ? 26.116 -9.045 102.258 1.00 15.01 129 TYR B N 1
ATOM 1828 C CA . TYR B 1 129 ? 27.514 -9.322 102.560 1.00 15.01 129 TYR B CA 1
ATOM 1829 C C . TYR B 1 129 ? 28.080 -10.551 101.809 1.00 17.74 129 TYR B C 1
ATOM 1830 O O . TYR B 1 129 ? 29.253 -10.508 101.412 1.00 18.51 129 TYR B O 1
ATOM 1839 N N . GLY B 1 130 ? 27.242 -11.581 101.621 1.00 15.71 130 GLY B N 1
ATOM 1840 C CA . GLY B 1 130 ? 27.638 -12.828 100.980 1.00 17.08 130 GLY B CA 1
ATOM 1841 C C . GLY B 1 130 ? 27.862 -12.751 99.489 1.00 23.99 130 GLY B C 1
ATOM 1842 O O . GLY B 1 130 ? 28.553 -13.601 98.935 1.00 24.49 130 GLY B O 1
ATOM 1843 N N . VAL B 1 131 ? 27.226 -11.775 98.824 1.00 19.21 131 VAL B N 1
ATOM 1844 C CA . VAL B 1 131 ? 27.256 -11.633 97.368 1.00 20.01 131 VAL B CA 1
ATOM 1845 C C . VAL B 1 131 ? 28.130 -10.435 96.878 1.00 22.76 131 VAL B C 1
ATOM 1846 O O . VAL B 1 131 ? 28.423 -10.338 95.683 1.00 21.53 131 VAL B O 1
ATOM 1850 N N . GLU B 1 132 ? 28.601 -9.569 97.811 1.00 21.55 132 GLU B N 1
ATOM 1851 C CA . GLU B 1 132 ? 29.362 -8.350 97.511 1.00 23.58 132 GLU B CA 1
ATOM 1852 C C . GLU B 1 132 ? 30.693 -8.565 96.752 1.00 30.67 132 GLU B C 1
ATOM 1853 O O . GLU B 1 132 ? 31.117 -7.687 95.985 1.00 31.07 132 GLU B O 1
ATOM 1859 N N . HIS B 1 133 ? 31.333 -9.727 96.951 1.00 29.00 133 HIS B N 1
ATOM 1860 C CA . HIS B 1 133 ? 32.605 -10.010 96.280 1.00 30.50 133 HIS B CA 1
ATOM 1861 C C . HIS B 1 133 ? 32.442 -10.188 94.772 1.00 32.76 133 HIS B C 1
ATOM 1862 O O . HIS B 1 133 ? 33.345 -9.844 94.016 1.00 33.08 133 HIS B O 1
ATOM 1869 N N . LEU B 1 134 ? 31.290 -10.713 94.341 1.00 27.54 134 LEU B N 1
ATOM 1870 C CA . LEU B 1 134 ? 30.979 -10.905 92.928 1.00 25.68 134 LEU B CA 1
ATOM 1871 C C . LEU B 1 134 ? 30.347 -9.656 92.387 1.00 22.94 134 LEU B C 1
ATOM 1872 O O . LEU B 1 134 ? 30.832 -9.082 91.424 1.00 20.89 134 LEU B O 1
ATOM 1877 N N . LEU B 1 135 ? 29.244 -9.267 93.001 1.00 16.76 135 LEU B N 1
ATOM 1878 C CA . LEU B 1 135 ? 28.550 -8.070 92.585 1.00 14.59 135 LEU B CA 1
ATOM 1879 C C . LEU B 1 135 ? 29.030 -6.910 93.435 1.00 17.96 135 LEU B C 1
ATOM 1880 O O . LEU B 1 135 ? 28.403 -6.555 94.441 1.00 16.90 135 LEU B O 1
ATOM 1885 N N . THR B 1 136 ? 30.168 -6.335 93.035 1.00 17.16 136 THR B N 1
ATOM 1886 C CA . THR B 1 136 ? 30.769 -5.211 93.747 1.00 17.31 136 THR B CA 1
ATOM 1887 C C . THR B 1 136 ? 29.978 -3.934 93.513 1.00 23.76 136 THR B C 1
ATOM 1888 O O . THR B 1 136 ? 29.247 -3.843 92.513 1.00 20.55 136 THR B O 1
ATOM 1892 N N . ASP B 1 137 ? 30.143 -2.922 94.398 1.00 25.79 137 ASP B N 1
ATOM 1893 C CA . ASP B 1 137 ? 29.467 -1.628 94.248 1.00 27.65 137 ASP B CA 1
ATOM 1894 C C . ASP B 1 137 ? 29.841 -0.957 92.914 1.00 34.12 137 ASP B C 1
ATOM 1895 O O . ASP B 1 137 ? 28.967 -0.347 92.295 1.00 33.18 137 ASP B O 1
ATOM 1900 N N . ALA B 1 138 ? 31.065 -1.166 92.450 1.00 31.67 138 ALA B N 1
ATOM 1901 C CA . ALA B 1 138 ? 31.559 -0.775 91.118 1.00 31.43 138 ALA B CA 1
ATOM 1902 C C . ALA B 1 138 ? 30.889 -1.409 89.922 1.00 30.32 138 ALA B C 1
ATOM 1903 O O . ALA B 1 138 ? 30.671 -0.774 88.911 1.00 30.28 138 ALA B O 1
ATOM 1905 N N . MET B 1 139 ? 30.663 -2.716 90.031 1.00 21.33 139 MET B N 1
ATOM 1906 C CA . MET B 1 139 ? 29.916 -3.476 89.037 1.00 19.46 139 MET B CA 1
ATOM 1907 C C . MET B 1 139 ? 28.460 -3.030 88.981 1.00 16.70 139 MET B C 1
ATOM 1908 O O . MET B 1 139 ? 27.878 -2.905 87.904 1.00 12.91 139 MET B O 1
ATOM 1913 N N . SER B 1 140 ? 27.880 -2.793 90.154 1.00 12.50 140 SER B N 1
ATOM 1914 C CA . SER B 1 140 ? 26.478 -2.357 90.247 1.00 11.19 140 SER B CA 1
ATOM 1915 C C . SER B 1 140 ? 26.324 -0.982 89.599 1.00 13.00 140 SER B C 1
ATOM 1916 O O . SER B 1 140 ? 25.386 -0.763 88.831 1.00 11.44 140 SER B O 1
ATOM 1919 N N . LYS B 1 141 ? 27.270 -0.048 89.863 1.00 12.09 141 LYS B N 1
ATOM 1920 C CA . LYS B 1 141 ? 27.204 1.288 89.258 1.00 11.95 141 LYS B CA 1
ATOM 1921 C C . LYS B 1 141 ? 27.356 1.195 87.734 1.00 12.78 141 LYS B C 1
ATOM 1922 O O . LYS B 1 141 ? 26.665 1.923 87.005 1.00 11.07 141 LYS B O 1
ATOM 1928 N N . ARG B 1 142 ? 28.235 0.302 87.256 1.00 9.83 142 ARG B N 1
ATOM 1929 C CA . ARG B 1 142 ? 28.426 0.107 85.824 1.00 10.19 142 ARG B CA 1
ATOM 1930 C C . ARG B 1 142 ? 27.131 -0.431 85.183 1.00 11.77 142 ARG B C 1
ATOM 1931 O O . ARG B 1 142 ? 26.748 0.016 84.099 1.00 10.12 142 ARG B O 1
ATOM 1939 N N . ILE B 1 143 ? 26.491 -1.425 85.825 1.00 8.75 143 ILE B N 1
ATOM 1940 C CA . ILE B 1 143 ? 25.222 -1.964 85.312 1.00 7.62 143 ILE B CA 1
ATOM 1941 C C . ILE B 1 143 ? 24.192 -0.835 85.214 1.00 9.00 143 ILE B C 1
ATOM 1942 O O . ILE B 1 143 ? 23.511 -0.695 84.184 1.00 8.62 143 ILE B O 1
ATOM 1947 N N . ILE B 1 144 ? 24.106 -0.003 86.252 1.00 8.29 144 ILE B N 1
ATOM 1948 C CA . ILE B 1 144 ? 23.164 1.109 86.194 1.00 8.70 144 ILE B CA 1
ATOM 1949 C C . ILE B 1 144 ? 23.470 2.026 85.006 1.00 10.63 144 ILE B C 1
ATOM 1950 O O . ILE B 1 144 ? 22.573 2.389 84.239 1.00 10.35 144 ILE B O 1
ATOM 1955 N N . GLU B 1 145 ? 24.746 2.377 84.836 1.00 8.21 145 GLU B N 1
ATOM 1956 C CA . GLU B 1 145 ? 25.119 3.316 83.792 1.00 8.58 145 GLU B CA 1
ATOM 1957 C C . GLU B 1 145 ? 24.965 2.766 82.370 1.00 10.93 145 GLU B C 1
ATOM 1958 O O . GLU B 1 145 ? 24.471 3.473 81.466 1.00 10.42 145 GLU B O 1
ATOM 1964 N N . LEU B 1 146 ? 25.484 1.544 82.146 1.00 7.67 146 LEU B N 1
ATOM 1965 C CA . LEU B 1 146 ? 25.574 0.996 80.790 1.00 8.56 146 LEU B CA 1
ATOM 1966 C C . LEU B 1 146 ? 24.454 0.082 80.381 1.00 8.98 146 LEU B C 1
ATOM 1967 O O . LEU B 1 146 ? 24.215 -0.057 79.179 1.00 10.16 146 LEU B O 1
ATOM 1972 N N . ASP B 1 147 ? 23.797 -0.571 81.355 1.00 8.30 147 ASP B N 1
ATOM 1973 C CA . ASP B 1 147 ? 22.782 -1.558 81.044 1.00 7.72 147 ASP B CA 1
ATOM 1974 C C . ASP B 1 147 ? 21.388 -1.044 81.286 1.00 10.41 147 ASP B C 1
ATOM 1975 O O . ASP B 1 147 ? 20.546 -1.249 80.423 1.00 13.23 147 ASP B O 1
ATOM 1980 N N . ILE B 1 148 ? 21.148 -0.321 82.381 1.00 7.58 148 ILE B N 1
ATOM 1981 C CA . ILE B 1 148 ? 19.789 0.111 82.708 1.00 6.36 148 ILE B CA 1
ATOM 1982 C C . ILE B 1 148 ? 19.437 1.487 82.187 1.00 8.65 148 ILE B C 1
ATOM 1983 O O . ILE B 1 148 ? 18.454 1.675 81.454 1.00 8.40 148 ILE B O 1
ATOM 1988 N N . THR B 1 149 ? 20.264 2.475 82.551 1.00 7.48 149 THR B N 1
ATOM 1989 C CA . THR B 1 149 ? 19.972 3.862 82.189 1.00 7.38 149 THR B CA 1
ATOM 1990 C C . THR B 1 149 ? 19.714 4.107 80.700 1.00 8.18 149 THR B C 1
ATOM 1991 O O . THR B 1 149 ? 18.779 4.860 80.353 1.00 8.11 149 THR B O 1
ATOM 1995 N N . PRO B 1 150 ? 20.443 3.475 79.758 1.00 6.91 150 PRO B N 1
ATOM 1996 C CA . PRO B 1 150 ? 20.140 3.737 78.326 1.00 7.16 150 PRO B CA 1
ATOM 1997 C C . PRO B 1 150 ? 18.700 3.386 77.955 1.00 7.32 150 PRO B C 1
ATOM 1998 O O . PRO B 1 150 ? 18.107 4.079 77.145 1.00 8.52 150 PRO B O 1
ATOM 2002 N N . PHE B 1 151 ? 18.141 2.335 78.558 1.00 7.34 151 PHE B N 1
ATOM 2003 C CA . PHE B 1 151 ? 16.736 1.975 78.309 1.00 5.93 151 PHE B CA 1
ATOM 2004 C C . PHE B 1 151 ? 15.830 3.063 78.876 1.00 8.50 151 PHE B C 1
ATOM 2005 O O . PHE B 1 151 ? 14.849 3.437 78.230 1.00 8.34 151 PHE B O 1
ATOM 2013 N N . PHE B 1 152 ? 16.128 3.527 80.109 1.00 7.78 152 PHE B N 1
ATOM 2014 C CA . PHE B 1 152 ? 15.329 4.613 80.699 1.00 7.31 152 PHE B CA 1
ATOM 2015 C C . PHE B 1 152 ? 15.331 5.847 79.794 1.00 9.92 152 PHE B C 1
ATOM 2016 O O . PHE B 1 152 ? 14.276 6.453 79.600 1.00 9.71 152 PHE B O 1
ATOM 2024 N N . LYS B 1 153 ? 16.488 6.221 79.243 1.00 8.02 153 LYS B N 1
ATOM 2025 C CA . LYS B 1 153 ? 16.580 7.395 78.375 1.00 8.59 153 LYS B CA 1
ATOM 2026 C C . LYS B 1 153 ? 15.743 7.245 77.112 1.00 11.51 153 LYS B C 1
ATOM 2027 O O . LYS B 1 153 ? 15.215 8.250 76.616 1.00 11.58 153 LYS B O 1
ATOM 2033 N N . ARG B 1 154 ? 15.545 6.008 76.627 1.00 8.89 154 ARG B N 1
ATOM 2034 C CA . ARG B 1 154 ? 14.696 5.704 75.466 1.00 8.67 154 ARG B CA 1
ATOM 2035 C C . ARG B 1 154 ? 13.228 5.531 75.859 1.00 10.72 154 ARG B C 1
ATOM 2036 O O . ARG B 1 154 ? 12.427 5.163 74.999 1.00 11.01 154 ARG B O 1
ATOM 2044 N N . LYS B 1 155 ? 12.859 5.813 77.130 1.00 8.71 155 LYS B N 1
ATOM 2045 C CA . LYS B 1 155 ? 11.473 5.647 77.589 1.00 8.20 155 LYS B CA 1
ATOM 2046 C C . LYS B 1 155 ? 11.050 4.193 77.506 1.00 10.54 155 LYS B C 1
ATOM 2047 O O . LYS B 1 155 ? 9.985 3.826 76.994 1.00 9.80 155 LYS B O 1
ATOM 2053 N N . ASP B 1 156 ? 11.927 3.347 78.032 1.00 9.01 156 ASP B N 1
ATOM 2054 C CA . ASP B 1 156 ? 11.687 1.918 78.122 1.00 7.70 156 ASP B CA 1
ATOM 2055 C C . ASP B 1 156 ? 12.092 1.489 79.541 1.00 9.79 156 ASP B C 1
ATOM 2056 O O . ASP B 1 156 ? 13.078 0.766 79.741 1.00 9.18 156 ASP B O 1
ATOM 2061 N N . TYR B 1 157 ? 11.341 1.951 80.548 1.00 7.73 157 TYR B N 1
ATOM 2062 C CA . TYR B 1 157 ? 11.657 1.614 81.930 1.00 8.63 157 TYR B CA 1
ATOM 2063 C C . TYR B 1 157 ? 11.546 0.134 82.218 1.00 9.29 157 TYR B C 1
ATOM 2064 O O . TYR B 1 157 ? 12.480 -0.411 82.798 1.00 7.90 157 TYR B O 1
ATOM 2073 N N . PRO B 1 158 ? 10.479 -0.576 81.789 1.00 8.24 158 PRO B N 1
ATOM 2074 C CA . PRO B 1 158 ? 10.420 -2.020 82.051 1.00 8.07 158 PRO B CA 1
ATOM 2075 C C . PRO B 1 158 ? 11.569 -2.762 81.351 1.00 9.21 158 PRO B C 1
ATOM 2076 O O . PRO B 1 158 ? 12.118 -3.707 81.907 1.00 9.68 158 PRO B O 1
ATOM 2080 N N . GLY B 1 159 ? 11.960 -2.321 80.155 1.00 7.48 159 GLY B N 1
ATOM 2081 C CA . GLY B 1 159 ? 13.083 -2.916 79.449 1.00 8.19 159 GLY B CA 1
ATOM 2082 C C . GLY B 1 159 ? 14.391 -2.728 80.184 1.00 9.97 159 GLY B C 1
ATOM 2083 O O . GLY B 1 159 ? 15.243 -3.629 80.162 1.00 9.29 159 GLY B O 1
ATOM 2084 N N . GLY B 1 160 ? 14.548 -1.576 80.855 1.00 7.41 160 GLY B N 1
ATOM 2085 C CA . GLY B 1 160 ? 15.769 -1.331 81.631 1.00 6.49 160 GLY B CA 1
ATOM 2086 C C . GLY B 1 160 ? 15.853 -2.228 82.854 1.00 7.87 160 GLY B C 1
ATOM 2087 O O . GLY B 1 160 ? 16.928 -2.734 83.184 1.00 7.57 160 GLY B O 1
ATOM 2088 N N . LEU B 1 161 ? 14.720 -2.488 83.524 1.00 6.92 161 LEU B N 1
ATOM 2089 C CA . LEU B 1 161 ? 14.727 -3.390 84.682 1.00 6.64 161 LEU B CA 1
ATOM 2090 C C . LEU B 1 161 ? 15.004 -4.821 84.237 1.00 8.81 161 LEU B C 1
ATOM 2091 O O . LEU B 1 161 ? 15.776 -5.552 84.895 1.00 8.17 161 LEU B O 1
ATOM 2096 N N . ASP B 1 162 ? 14.435 -5.220 83.091 1.00 6.71 162 ASP B N 1
ATOM 2097 C CA . ASP B 1 162 ? 14.672 -6.561 82.561 1.00 8.00 162 ASP B CA 1
ATOM 2098 C C . ASP B 1 162 ? 16.155 -6.740 82.209 1.00 8.94 162 ASP B C 1
ATOM 2099 O O . ASP B 1 162 ? 16.772 -7.761 82.558 1.00 8.58 162 ASP B O 1
ATOM 2104 N N . ARG B 1 163 ? 16.740 -5.750 81.522 1.00 7.16 163 ARG B N 1
ATOM 2105 C CA . ARG B 1 163 ? 18.160 -5.860 81.189 1.00 7.90 163 ARG B CA 1
ATOM 2106 C C . ARG B 1 163 ? 19.017 -5.795 82.447 1.00 8.70 163 ARG B C 1
ATOM 2107 O O . ARG B 1 163 ? 20.034 -6.490 82.505 1.00 8.29 163 ARG B O 1
ATOM 2115 N N . GLY B 1 164 ? 18.616 -4.996 83.445 1.00 7.99 164 GLY B N 1
ATOM 2116 C CA . GLY B 1 164 ? 19.356 -4.939 84.701 1.00 7.66 164 GLY B CA 1
ATOM 2117 C C . GLY B 1 164 ? 19.425 -6.299 85.370 1.00 9.39 164 GLY B C 1
ATOM 2118 O O . GLY B 1 164 ? 20.491 -6.697 85.853 1.00 8.34 164 GLY B O 1
ATOM 2119 N N . ALA B 1 165 ? 18.311 -7.038 85.391 1.00 7.55 165 ALA B N 1
ATOM 2120 C CA . ALA B 1 165 ? 18.303 -8.369 85.974 1.00 8.40 165 ALA B CA 1
ATOM 2121 C C . ALA B 1 165 ? 19.289 -9.269 85.195 1.00 8.93 165 ALA B C 1
ATOM 2122 O O . ALA B 1 165 ? 20.068 -10.022 85.800 1.00 8.63 165 ALA B O 1
ATOM 2124 N N . ASP B 1 166 ? 19.269 -9.188 83.854 1.00 7.29 166 ASP B N 1
ATOM 2125 C CA . ASP B 1 166 ? 20.170 -10.020 83.061 1.00 7.83 166 ASP B CA 1
ATOM 2126 C C . ASP B 1 166 ? 21.635 -9.655 83.338 1.00 9.07 166 ASP B C 1
ATOM 2127 O O . ASP B 1 166 ? 22.494 -10.549 83.427 1.00 8.32 166 ASP B O 1
ATOM 2132 N N . ALA B 1 167 ? 21.930 -8.350 83.467 1.00 6.73 167 ALA B N 1
ATOM 2133 C CA . ALA B 1 167 ? 23.305 -7.908 83.693 1.00 6.59 167 ALA B CA 1
ATOM 2134 C C . ALA B 1 167 ? 23.803 -8.340 85.078 1.00 7.91 167 ALA B C 1
ATOM 2135 O O . ALA B 1 167 ? 24.985 -8.715 85.220 1.00 7.77 167 ALA B O 1
ATOM 2137 N N . ILE B 1 168 ? 22.915 -8.306 86.105 1.00 7.60 168 ILE B N 1
ATOM 2138 C CA . ILE B 1 168 ? 23.280 -8.779 87.431 1.00 7.08 168 ILE B CA 1
ATOM 2139 C C . ILE B 1 168 ? 23.587 -10.281 87.313 1.00 8.43 168 ILE B C 1
ATOM 2140 O O . ILE B 1 168 ? 24.613 -10.723 87.830 1.00 8.13 168 ILE B O 1
ATOM 2145 N N . PHE B 1 169 ? 22.763 -11.041 86.597 1.00 7.93 169 PHE B N 1
ATOM 2146 C CA . PHE B 1 169 ? 23.028 -12.469 86.395 1.00 8.41 169 PHE B CA 1
ATOM 2147 C C . PHE B 1 169 ? 24.379 -12.688 85.703 1.00 10.25 169 PHE B C 1
ATOM 2148 O O . PHE B 1 169 ? 25.143 -13.572 86.116 1.00 9.57 169 PHE B O 1
ATOM 2156 N N . GLU B 1 170 ? 24.692 -11.880 84.683 1.00 8.32 170 GLU B N 1
ATOM 2157 C CA . GLU B 1 170 ? 25.987 -11.980 83.991 1.00 7.55 170 GLU B CA 1
ATOM 2158 C C . GLU B 1 170 ? 27.135 -11.758 84.985 1.00 8.97 170 GLU B C 1
ATOM 2159 O O . GLU B 1 170 ? 28.111 -12.530 84.980 1.00 9.37 170 GLU B O 1
ATOM 2165 N N . VAL B 1 171 ? 27.043 -10.736 85.844 1.00 7.74 171 VAL B N 1
ATOM 2166 C CA . VAL B 1 171 ? 28.133 -10.478 86.801 1.00 7.26 171 VAL B CA 1
ATOM 2167 C C . VAL B 1 171 ? 28.245 -11.661 87.762 1.00 10.77 171 VAL B C 1
ATOM 2168 O O . VAL B 1 171 ? 29.362 -12.129 88.060 1.00 11.19 171 VAL B O 1
ATOM 2172 N N . LEU B 1 172 ? 27.092 -12.170 88.254 1.00 8.61 172 LEU B N 1
ATOM 2173 C CA . LEU B 1 172 ? 27.127 -13.267 89.226 1.00 9.71 172 LEU B CA 1
ATOM 2174 C C . LEU B 1 172 ? 27.699 -14.557 88.662 1.00 11.75 172 LEU B C 1
ATOM 2175 O O . LEU B 1 172 ? 28.193 -15.380 89.440 1.00 12.44 172 LEU B O 1
ATOM 2180 N N . THR B 1 173 ? 27.651 -14.729 87.341 1.00 9.18 173 THR B N 1
ATOM 2181 C CA . THR B 1 173 ? 28.102 -15.951 86.669 1.00 9.65 173 THR B CA 1
ATOM 2182 C C . THR B 1 173 ? 29.411 -15.766 85.886 1.00 9.84 173 THR B C 1
ATOM 2183 O O . THR B 1 173 ? 29.811 -16.687 85.164 1.00 10.65 173 THR B O 1
ATOM 2187 N N . GLY B 1 174 ? 30.062 -14.612 86.033 1.00 9.52 174 GLY B N 1
ATOM 2188 C CA . GLY B 1 174 ? 31.335 -14.369 85.343 1.00 9.60 174 GLY B CA 1
ATOM 2189 C C . GLY B 1 174 ? 31.214 -14.194 83.840 1.00 12.54 174 GLY B C 1
ATOM 2190 O O . GLY B 1 174 ? 32.173 -14.501 83.110 1.00 12.46 174 GLY B O 1
ATOM 2191 N N . GLU B 1 175 ? 30.071 -13.647 83.354 1.00 9.30 175 GLU B N 1
ATOM 2192 C CA . GLU B 1 175 ? 29.808 -13.458 81.937 1.00 9.83 175 GLU B CA 1
ATOM 2193 C C . GLU B 1 175 ? 29.573 -12.018 81.546 1.00 10.31 175 GLU B C 1
ATOM 2194 O O . GLU B 1 175 ? 29.090 -11.761 80.434 1.00 10.90 175 GLU B O 1
ATOM 2200 N N . TYR B 1 176 ? 29.875 -11.083 82.440 1.00 8.73 176 TYR B N 1
ATOM 2201 C CA . TYR B 1 176 ? 29.660 -9.668 82.136 1.00 7.32 176 TYR B CA 1
ATOM 2202 C C . TYR B 1 176 ? 30.762 -9.129 81.239 1.00 10.08 176 TYR B C 1
ATOM 2203 O O . TYR B 1 176 ? 31.947 -9.367 81.487 1.00 9.05 176 TYR B O 1
ATOM 2212 N N . GLN B 1 177 ? 30.363 -8.373 80.218 1.00 7.59 177 GLN B N 1
ATOM 2213 C CA . GLN B 1 177 ? 31.281 -7.904 79.191 1.00 8.16 177 GLN B CA 1
ATOM 2214 C C . GLN B 1 177 ? 31.700 -6.442 79.327 1.00 11.89 177 GLN B C 1
ATOM 2215 O O . GLN B 1 177 ? 32.447 -5.952 78.477 1.00 12.60 177 GLN B O 1
ATOM 2221 N N . GLY B 1 178 ? 31.266 -5.776 80.391 1.00 9.20 178 GLY B N 1
ATOM 2222 C CA . GLY B 1 178 ? 31.678 -4.391 80.667 1.00 9.38 178 GLY B CA 1
ATOM 2223 C C . GLY B 1 178 ? 32.698 -4.303 81.803 1.00 8.26 178 GLY B C 1
ATOM 2224 O O . GLY B 1 178 ? 33.129 -3.169 82.098 1.00 8.99 178 GLY B O 1
ATOM 2225 N N . SER B 1 179 ? 33.126 -5.349 82.322 1.00 8.99 179 SER B N 1
#

Organism: NCBI:txid1046627

Solvent-accessible surface area: 14111 Å² total

Foldseek 3Di:
DFDADDCDPDPLQEAEAPPPDDPVLRNVLSVLQVVLCVVLLAREHEYEAQARVPDDQQVNQVVNCVVNVGCVVRVQQGWYWYHNDNVRDIFIHGGPVCCVQCPRVNRVCLVVPQQVVCVVVVNNSNSVSSSSVQVSCSSVVNHDD/DDADAQDPDDFAEAEAPPPDDPVLRVVVSVLQVVLCVVLVAQHHEYEAQAPVPDDQQVVQVVNCVRNVHGLQHWYWYHNDNVRDIAIHGHPVNCVQCPRVLRVCLVVPQQSVCVVVVNNSNSSSRSSVQVSCSSVVNHDD

Secondary structure (P-SEA, 3-state):
ccccccccccccccccccccccaaaaaaaaaaaaaaaaaacbbbbbbbccccccccaaaaaaaaaaaaccccccccbbbbbbbcccccbbbbbbcccccccccaaaaaaaaacccaaaaaaccaaaaaaaaaaaaaaaaaccccc/cccccccccccccccccccccaaaaaaaaaaaaaaaaaacbbbbbbbccccccccaaaaaaaaaaaaccccbbbbbbbcccccbbbbbbcccccccccaaaaaaaaccccaaaaaaccaaaaaaaaaaaaaaaaaccccc